Protein AF-A0A356EW25-F1 (afdb_monomer_lite)

Radius of gyration: 20.24 Å; chains: 1; bounding box: 49×40×68 Å

Foldseek 3Di:
DDDLVVVPPDDLVVLCVDPPRDPVNSVVSVVVVVLVCVVVPDPDDPVVSLLVLADVLVNQLVVLLVVLLVDLDQDFLVCCCPRHVPSLLVLCVVVHPPLLSVLSCLCLQVPHDNDDLVRSCVVVVHDSVVSVVSLVVLQVSLCVNPVCCLVSLVSSVVSQLVSPPDPVSVVRCVSSVSSCCSHHNDPDPDDDSDRPDPPDD

Secondary structure (DSSP, 8-state):
---GGGGSSS-HHHHHHSTT--HHHHHHHHHHHHHHHHHHHS---HHHHHHHHS-HHHHHHHHHHHHHHH--SPPPHHHHIIIIIHHHHHHHHHHS-HHHHHHHHHHHTTTSSPPPHHHHHHHTT--HHHHHHHHHHHHHHHHHH-TTHHHHHHHHHHHHHHH--SHHHHHHTHHHHHHHHHHS--SS-----PPPPPPP-

Sequence (201 aa):
MIPLEKYTQPTLAEIRRMKTHGQKRVRAIVEVFHHVHQIASGGHTMEQLVHQLCSPRVAHARHWTDQRLQGSALPSVGEIREHFILPLLKQIEIDGTERLVLLARYRLGLDGPEMSVRDVSRRMGLTRARVYQMLDIINDILMIRWPDGRRMVHELCDRLASLAGTEAEFADLSQFFAAVELFYPRRRRLAMIVPPTPARK

Structure (mmCIF, N/CA/C/O backbone):
data_AF-A0A356EW25-F1
#
_entry.id   AF-A0A356EW25-F1
#
loop_
_atom_site.group_PDB
_atom_site.id
_atom_site.type_symbol
_atom_site.label_atom_id
_atom_site.label_alt_id
_atom_site.label_comp_id
_atom_site.label_asym_id
_atom_site.label_entity_id
_atom_site.label_seq_id
_atom_site.pdbx_PDB_ins_code
_atom_site.Cartn_x
_atom_site.Cartn_y
_atom_site.Cartn_z
_atom_site.occupancy
_atom_site.B_iso_or_equiv
_atom_site.auth_seq_id
_atom_site.auth_comp_id
_atom_site.auth_asym_id
_atom_site.auth_atom_id
_atom_site.pdbx_PDB_model_num
ATOM 1 N N . MET A 1 1 ? 5.195 -22.009 -12.782 1.00 51.06 1 MET A N 1
ATOM 2 C CA . MET A 1 1 ? 5.973 -20.839 -13.244 1.00 51.06 1 MET A CA 1
ATOM 3 C C . MET A 1 1 ? 7.102 -21.379 -14.116 1.00 51.06 1 MET A C 1
ATOM 5 O O . MET A 1 1 ? 7.717 -22.346 -13.692 1.00 51.06 1 MET A O 1
ATOM 9 N N . ILE A 1 2 ? 7.299 -20.891 -15.346 1.00 67.62 2 ILE A N 1
ATOM 10 C CA . ILE A 1 2 ? 8.394 -21.380 -16.208 1.00 67.62 2 ILE A CA 1
ATOM 11 C C . ILE A 1 2 ? 9.636 -20.529 -15.904 1.00 67.62 2 ILE A C 1
ATOM 13 O O . ILE A 1 2 ? 9.519 -19.308 -16.015 1.00 67.62 2 ILE A O 1
ATOM 17 N N . PRO A 1 3 ? 10.780 -21.123 -15.520 1.00 78.00 3 PRO A N 1
ATOM 18 C CA . PRO A 1 3 ? 12.005 -20.374 -15.249 1.00 78.00 3 PRO A CA 1
ATOM 19 C C . PRO A 1 3 ? 12.478 -19.573 -16.468 1.00 78.00 3 PRO A C 1
ATOM 21 O O . PRO A 1 3 ? 12.352 -20.037 -17.605 1.00 78.00 3 PRO A O 1
ATOM 24 N N . LEU A 1 4 ? 13.037 -18.382 -16.229 1.00 76.56 4 LEU A N 1
ATOM 25 C CA . LEU A 1 4 ? 13.498 -17.482 -17.293 1.00 76.56 4 LEU A CA 1
ATOM 26 C C . LEU A 1 4 ? 14.640 -18.095 -18.126 1.00 76.56 4 LEU A C 1
ATOM 28 O O . LEU A 1 4 ? 14.766 -17.802 -19.312 1.00 76.56 4 LEU A O 1
ATOM 32 N N . GLU A 1 5 ? 15.414 -19.006 -17.524 1.00 80.62 5 GLU A N 1
ATOM 33 C CA . GLU A 1 5 ? 16.504 -19.752 -18.168 1.00 80.62 5 GLU A CA 1
ATOM 34 C C . GLU A 1 5 ? 16.050 -20.514 -19.424 1.00 80.62 5 GLU A C 1
ATOM 36 O O . GLU A 1 5 ? 16.833 -20.715 -20.343 1.00 80.62 5 GLU A O 1
ATOM 41 N N . LYS A 1 6 ? 14.767 -20.894 -19.518 1.00 82.44 6 LYS A N 1
ATOM 42 C CA . LYS A 1 6 ? 14.242 -21.620 -20.684 1.00 82.44 6 LYS A CA 1
ATOM 43 C C . LYS A 1 6 ? 14.195 -20.778 -21.959 1.00 82.44 6 LYS A C 1
ATOM 45 O O . LYS A 1 6 ? 13.978 -21.330 -23.034 1.00 82.44 6 LYS A O 1
ATOM 50 N N . TYR A 1 7 ? 14.369 -19.465 -21.843 1.00 84.62 7 TYR A N 1
ATOM 51 C CA . TYR A 1 7 ? 14.292 -18.520 -22.955 1.00 84.62 7 TYR A CA 1
ATOM 52 C C . TYR A 1 7 ? 15.654 -17.919 -23.329 1.00 84.62 7 TYR A C 1
ATOM 54 O O . TYR A 1 7 ? 15.695 -17.022 -24.161 1.00 84.62 7 TYR A O 1
ATOM 62 N N . THR A 1 8 ? 16.759 -18.391 -22.739 1.00 82.00 8 THR A N 1
ATOM 63 C CA . THR A 1 8 ? 18.117 -17.905 -23.061 1.00 82.00 8 THR A CA 1
ATOM 64 C C . THR A 1 8 ? 18.687 -18.522 -24.339 1.00 82.00 8 THR A C 1
ATOM 66 O O . THR A 1 8 ? 19.540 -17.925 -24.982 1.00 82.00 8 THR A O 1
ATOM 69 N N . GLN A 1 9 ? 18.216 -19.718 -24.691 1.00 83.81 9 GLN A N 1
ATOM 70 C CA . GLN A 1 9 ? 18.645 -20.504 -25.849 1.00 83.81 9 GLN A CA 1
ATOM 71 C C . GLN A 1 9 ? 17.822 -20.217 -27.124 1.00 83.81 9 GLN A C 1
ATOM 73 O O . GLN A 1 9 ? 18.425 -19.999 -28.173 1.00 83.81 9 GLN A O 1
ATOM 78 N N . PRO A 1 10 ? 16.471 -20.217 -27.093 1.00 86.88 10 PRO A N 1
ATOM 79 C CA . PRO A 1 10 ? 15.682 -20.028 -28.307 1.00 86.88 10 PRO A CA 1
ATOM 80 C C . PRO A 1 10 ? 15.712 -18.580 -28.809 1.00 86.88 10 PRO A C 1
ATOM 82 O O . PRO A 1 10 ? 15.640 -17.618 -28.045 1.00 86.88 10 PRO A O 1
ATOM 85 N N . THR A 1 11 ? 15.716 -18.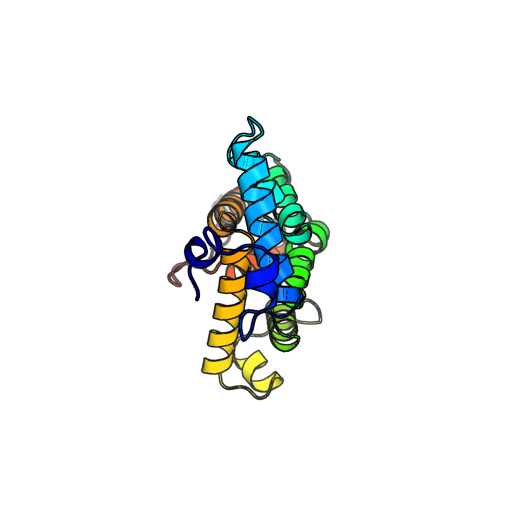423 -30.128 1.00 87.25 11 THR A N 1
ATOM 86 C CA . THR A 1 11 ? 15.545 -17.142 -30.813 1.00 87.25 11 THR A CA 1
ATOM 87 C C . THR A 1 11 ? 14.145 -16.565 -30.583 1.00 87.25 11 THR A C 1
ATOM 89 O O . THR A 1 11 ? 13.168 -17.277 -30.336 1.00 87.25 11 THR A O 1
ATOM 92 N N . LEU A 1 12 ? 13.989 -15.249 -30.766 1.00 84.19 12 LEU A N 1
ATOM 93 C CA . LEU A 1 12 ? 12.680 -14.591 -30.671 1.00 84.19 12 LEU A CA 1
ATOM 94 C C . LEU A 1 12 ? 11.632 -15.198 -31.625 1.00 84.19 12 LEU A C 1
ATOM 96 O O . LEU A 1 12 ? 10.444 -15.252 -31.296 1.00 84.19 12 LEU A O 1
ATOM 100 N N . ALA A 1 13 ? 12.057 -15.656 -32.806 1.00 86.25 13 ALA A N 1
ATOM 101 C CA . ALA A 1 13 ? 11.181 -16.310 -33.774 1.00 86.25 13 ALA A CA 1
ATOM 102 C C . ALA A 1 13 ? 10.671 -17.666 -33.260 1.00 86.25 13 ALA A C 1
ATOM 104 O O . ALA A 1 13 ? 9.495 -17.987 -33.442 1.00 86.25 13 ALA A O 1
ATOM 105 N N . GLU A 1 14 ? 11.522 -18.429 -32.577 1.00 88.62 14 GLU A N 1
ATOM 106 C CA . GLU A 1 14 ? 11.159 -19.701 -31.948 1.00 88.62 14 GLU A CA 1
ATOM 107 C C . GLU A 1 14 ? 10.239 -19.478 -30.746 1.00 88.62 14 GLU A C 1
ATOM 109 O O . GLU A 1 14 ? 9.196 -20.126 -30.658 1.00 88.62 14 GLU A O 1
ATOM 114 N N . ILE A 1 15 ? 10.531 -18.487 -29.894 1.00 86.50 15 ILE A N 1
ATOM 115 C CA . ILE A 1 15 ? 9.683 -18.129 -28.744 1.00 86.50 15 ILE A CA 1
ATOM 116 C C . ILE A 1 15 ? 8.265 -17.749 -29.198 1.00 86.50 15 ILE A C 1
ATOM 118 O O . ILE A 1 15 ? 7.282 -18.180 -28.595 1.00 86.50 15 ILE A O 1
ATOM 122 N N . ARG A 1 16 ? 8.127 -17.000 -30.302 1.00 86.50 16 ARG A N 1
ATOM 123 C CA . ARG A 1 16 ? 6.819 -16.641 -30.889 1.00 86.50 16 ARG A CA 1
ATOM 124 C C . ARG A 1 16 ? 6.016 -17.843 -31.394 1.00 86.50 16 ARG A C 1
ATOM 126 O O . ARG A 1 16 ? 4.797 -17.745 -31.498 1.00 86.50 16 ARG A O 1
ATOM 133 N N . ARG A 1 17 ? 6.680 -18.954 -31.722 1.00 89.19 17 ARG A N 1
ATOM 134 C CA . ARG A 1 17 ? 6.050 -20.200 -32.190 1.00 89.19 17 ARG A CA 1
ATOM 135 C C . ARG A 1 17 ? 5.752 -21.176 -31.048 1.00 89.19 17 ARG A C 1
ATOM 137 O O . ARG A 1 17 ? 5.057 -22.167 -31.267 1.00 89.19 17 ARG A O 1
ATOM 144 N N . MET A 1 18 ? 6.238 -20.916 -29.832 1.00 88.12 18 MET A N 1
ATOM 145 C CA . MET A 1 18 ? 5.992 -21.785 -28.683 1.00 88.12 18 MET A CA 1
ATOM 146 C C . MET A 1 18 ? 4.507 -21.807 -28.306 1.00 88.12 18 MET A C 1
ATOM 148 O O . MET A 1 18 ? 3.837 -20.777 -28.180 1.00 88.12 18 MET A O 1
ATOM 152 N N . LYS A 1 19 ? 3.995 -23.008 -28.022 1.00 80.25 19 LYS A N 1
ATOM 153 C CA . LYS A 1 19 ? 2.629 -23.197 -27.522 1.00 80.25 19 LYS A CA 1
ATOM 154 C C . LYS A 1 19 ? 2.444 -22.357 -26.250 1.00 80.25 19 LYS A C 1
ATOM 156 O O . LYS A 1 19 ? 3.317 -22.344 -25.382 1.00 80.25 19 LYS A O 1
ATOM 161 N N . THR A 1 20 ? 1.320 -21.644 -26.133 1.00 82.31 20 THR A N 1
ATOM 162 C CA . THR A 1 20 ? 0.972 -20.725 -25.019 1.00 82.31 20 THR A CA 1
ATOM 163 C C . THR A 1 20 ? 1.733 -19.386 -24.945 1.00 82.31 20 THR A C 1
ATOM 165 O O . THR A 1 20 ? 1.514 -18.620 -24.003 1.00 82.31 20 THR A O 1
ATOM 168 N N . HIS A 1 21 ? 2.578 -19.050 -25.928 1.00 84.38 21 HIS A N 1
ATOM 169 C CA . HIS A 1 21 ? 3.347 -17.796 -25.962 1.00 84.38 21 HIS A CA 1
ATOM 170 C C . HIS A 1 21 ? 2.744 -16.787 -26.943 1.00 84.38 21 HIS A C 1
ATOM 172 O O . HIS A 1 21 ? 3.314 -16.457 -27.977 1.00 84.38 21 HIS A O 1
ATOM 178 N N . GLY A 1 22 ? 1.556 -16.278 -26.603 1.00 84.81 22 GLY A N 1
ATOM 179 C CA . GLY A 1 22 ? 0.941 -15.171 -27.340 1.00 84.81 22 GLY A CA 1
ATOM 180 C C . GLY A 1 22 ? 1.726 -13.862 -27.186 1.00 84.81 22 GLY A C 1
ATOM 181 O O . GLY A 1 22 ? 2.568 -13.734 -26.293 1.00 84.81 22 GLY A O 1
ATOM 182 N N . GLN A 1 23 ? 1.407 -12.856 -28.008 1.00 77.69 23 GLN A N 1
ATOM 183 C CA . GLN A 1 23 ? 2.147 -11.584 -28.056 1.00 77.69 23 GLN A CA 1
ATOM 184 C C . GLN A 1 23 ? 2.405 -10.945 -26.684 1.00 77.69 23 GLN A C 1
ATOM 186 O O . GLN A 1 23 ? 3.515 -10.487 -26.437 1.00 77.69 23 GLN A O 1
ATOM 191 N N . LYS A 1 24 ? 1.422 -10.949 -25.773 1.00 73.69 24 LYS A N 1
ATOM 192 C CA . LYS A 1 24 ? 1.579 -10.378 -24.422 1.00 73.69 24 LYS A CA 1
ATOM 193 C C . LYS A 1 24 ? 2.693 -11.061 -23.621 1.00 73.69 24 LYS A C 1
ATOM 195 O O . LYS A 1 24 ? 3.474 -10.388 -22.960 1.00 73.69 24 LYS A O 1
ATOM 200 N N . ARG A 1 25 ? 2.786 -12.392 -23.699 1.00 81.00 25 ARG A N 1
ATOM 201 C CA . ARG A 1 25 ? 3.802 -13.172 -22.979 1.00 81.00 25 ARG A CA 1
ATOM 202 C C . ARG A 1 25 ? 5.175 -13.018 -23.626 1.00 81.00 25 ARG A C 1
ATOM 204 O O . ARG A 1 25 ? 6.151 -12.839 -22.913 1.00 81.00 25 ARG A O 1
ATOM 211 N N . VAL A 1 26 ? 5.240 -13.027 -24.959 1.00 84.75 26 VAL A N 1
ATOM 212 C CA . VAL A 1 26 ? 6.490 -12.779 -25.698 1.00 84.75 26 VAL A CA 1
ATOM 213 C C . VAL A 1 26 ? 7.031 -11.386 -25.385 1.00 84.75 26 VAL A C 1
ATOM 215 O O . VAL A 1 26 ? 8.215 -11.244 -25.106 1.00 84.75 26 VAL A O 1
ATOM 218 N N . ARG A 1 27 ? 6.163 -10.369 -25.372 1.00 78.81 27 ARG A N 1
ATOM 219 C CA . ARG A 1 27 ? 6.529 -9.000 -25.006 1.00 78.81 27 ARG A CA 1
ATOM 220 C C . ARG A 1 27 ? 7.098 -8.928 -23.591 1.00 78.81 27 ARG A C 1
ATOM 222 O O . ARG A 1 27 ? 8.182 -8.390 -23.432 1.00 78.81 27 ARG A O 1
ATOM 229 N N . ALA A 1 28 ? 6.426 -9.530 -22.609 1.00 78.56 28 ALA A N 1
ATOM 230 C CA . ALA A 1 28 ? 6.920 -9.567 -21.234 1.00 78.56 28 ALA A CA 1
ATOM 231 C C . ALA A 1 28 ? 8.300 -10.245 -21.124 1.00 78.56 28 ALA A C 1
ATOM 233 O O . ALA A 1 28 ? 9.174 -9.740 -20.431 1.00 78.56 28 ALA A O 1
ATOM 234 N N . ILE A 1 29 ? 8.523 -11.357 -21.836 1.00 83.00 29 ILE A N 1
ATOM 235 C CA . ILE A 1 29 ? 9.824 -12.047 -21.859 1.00 83.00 29 ILE A CA 1
ATOM 236 C C . ILE A 1 29 ? 10.913 -11.131 -22.432 1.00 83.00 29 ILE A C 1
ATOM 238 O O . ILE A 1 29 ? 11.956 -10.954 -21.808 1.00 83.00 29 ILE A O 1
ATOM 242 N N . VAL A 1 30 ? 10.662 -10.523 -23.595 1.00 83.88 30 VAL A N 1
ATOM 243 C CA . VAL A 1 30 ? 11.619 -9.616 -24.250 1.00 83.88 30 VAL A CA 1
ATOM 244 C C . VAL A 1 30 ? 11.890 -8.383 -23.396 1.00 83.88 30 VAL A C 1
ATOM 246 O O . VAL A 1 30 ? 13.037 -7.964 -23.304 1.00 83.88 30 VAL A O 1
ATOM 249 N N . GLU A 1 31 ? 10.870 -7.824 -22.744 1.00 79.69 31 GLU A N 1
ATOM 250 C CA . GLU A 1 31 ? 11.034 -6.711 -21.811 1.00 79.69 31 GLU A CA 1
ATOM 251 C C . GLU A 1 31 ? 11.980 -7.104 -20.672 1.00 79.69 31 GLU A C 1
ATOM 253 O O . GLU A 1 31 ? 12.935 -6.375 -20.430 1.00 79.69 31 GLU A O 1
ATOM 258 N N . VAL A 1 32 ? 11.819 -8.271 -20.036 1.00 81.69 32 VAL A N 1
ATOM 259 C CA . VAL A 1 32 ? 12.750 -8.705 -18.976 1.00 81.69 32 VAL A CA 1
ATOM 260 C C . VAL A 1 32 ? 14.186 -8.823 -19.498 1.00 81.69 32 VAL A C 1
ATOM 262 O O . VAL A 1 32 ? 15.094 -8.275 -18.878 1.00 81.69 32 VAL A O 1
ATOM 265 N N . PHE A 1 33 ? 14.413 -9.475 -20.644 1.00 80.75 33 PHE A N 1
ATOM 266 C CA . PHE A 1 33 ? 15.768 -9.608 -21.201 1.00 80.75 33 PHE A CA 1
ATOM 267 C C . PHE A 1 33 ? 16.371 -8.275 -21.642 1.00 80.75 33 PHE A C 1
ATOM 269 O O . PHE A 1 33 ? 17.563 -8.059 -21.444 1.00 80.75 33 PHE A O 1
ATOM 276 N N . HIS A 1 34 ? 15.566 -7.369 -22.197 1.00 74.12 34 HIS A N 1
ATOM 277 C CA . HIS A 1 34 ? 16.012 -6.022 -22.536 1.00 74.12 34 HIS A CA 1
ATOM 278 C C . HIS A 1 34 ? 16.482 -5.272 -21.289 1.00 74.12 34 HIS A C 1
ATOM 280 O O . HIS A 1 34 ? 17.549 -4.668 -21.313 1.00 74.12 34 HIS A O 1
ATOM 286 N N . HIS A 1 35 ? 15.738 -5.366 -20.185 1.00 66.50 35 HIS A N 1
ATOM 287 C CA . HIS A 1 35 ? 16.144 -4.753 -18.924 1.00 66.50 35 HIS A CA 1
ATOM 288 C C . HIS A 1 35 ? 17.409 -5.414 -18.368 1.00 66.50 35 HIS A C 1
ATOM 290 O O . HIS A 1 35 ? 18.341 -4.704 -18.026 1.00 66.50 35 HIS A O 1
ATOM 296 N N . VAL A 1 36 ? 17.516 -6.748 -18.364 1.00 72.94 36 VAL A N 1
ATOM 297 C CA . VAL A 1 36 ? 18.752 -7.446 -17.947 1.00 72.94 36 VAL A CA 1
ATOM 298 C C . VAL A 1 36 ? 19.957 -7.046 -18.802 1.00 72.94 36 VAL A C 1
ATOM 300 O O . VAL A 1 36 ? 21.053 -6.860 -18.282 1.00 72.94 36 VAL A O 1
ATOM 303 N N . HIS A 1 37 ? 19.767 -6.854 -20.104 1.00 69.94 37 HIS A N 1
ATOM 304 C CA . HIS A 1 37 ? 20.818 -6.354 -20.980 1.00 69.94 37 HIS A CA 1
ATOM 305 C C . HIS A 1 37 ? 21.199 -4.905 -20.642 1.00 69.94 37 HIS A C 1
ATOM 307 O O . HIS A 1 37 ? 22.382 -4.608 -20.533 1.00 69.94 37 HIS A O 1
ATOM 313 N N . GLN A 1 38 ? 20.231 -4.008 -20.426 1.00 64.25 38 GLN A N 1
ATOM 314 C CA . GLN A 1 38 ? 20.486 -2.628 -19.977 1.00 64.25 38 GLN A CA 1
ATOM 315 C C . GLN A 1 38 ? 21.267 -2.597 -18.650 1.00 64.25 38 GLN A C 1
ATOM 317 O O . GLN A 1 38 ? 22.215 -1.828 -18.522 1.00 64.25 38 GLN A O 1
ATOM 322 N N . ILE A 1 39 ? 20.938 -3.499 -17.715 1.00 60.81 39 ILE A N 1
ATOM 323 C CA . ILE A 1 39 ? 21.661 -3.719 -16.450 1.00 60.81 39 ILE A CA 1
ATOM 324 C C . ILE A 1 39 ? 23.121 -4.104 -16.701 1.00 60.81 39 ILE A C 1
ATOM 326 O O . ILE A 1 39 ? 24.028 -3.543 -16.097 1.00 60.81 39 ILE A O 1
ATOM 330 N N . ALA A 1 40 ? 23.348 -5.082 -17.576 1.00 59.84 40 ALA A N 1
ATOM 331 C CA . ALA A 1 40 ? 24.683 -5.597 -17.856 1.00 59.84 40 ALA A CA 1
ATOM 332 C C . ALA A 1 40 ? 25.540 -4.633 -18.698 1.00 59.84 40 ALA A C 1
ATOM 334 O O . ALA A 1 40 ? 26.765 -4.712 -18.653 1.00 59.84 40 ALA A O 1
ATOM 335 N N . SER A 1 41 ? 24.907 -3.741 -19.469 1.00 65.88 41 SER A N 1
ATOM 336 C CA . SER A 1 41 ? 25.581 -2.886 -20.460 1.00 65.88 41 SER A CA 1
ATOM 337 C C . SER A 1 41 ? 25.887 -1.470 -19.967 1.00 65.88 41 SER A C 1
ATOM 339 O O . SER A 1 41 ? 26.650 -0.762 -20.620 1.00 65.88 41 SER A O 1
ATOM 341 N N . GLY A 1 42 ? 25.301 -1.028 -18.851 1.00 52.62 42 GLY A N 1
ATOM 342 C CA . GLY A 1 42 ? 25.506 0.308 -18.291 1.00 52.62 42 GLY A CA 1
ATOM 343 C C . GLY A 1 42 ? 25.828 0.222 -16.805 1.00 52.62 42 GLY A C 1
ATOM 344 O O . GLY A 1 42 ? 25.149 -0.499 -16.084 1.00 52.62 42 GLY A O 1
ATOM 345 N N . GLY A 1 43 ? 26.854 0.951 -16.353 1.00 51.69 43 GLY A N 1
ATOM 346 C CA . GLY A 1 43 ? 27.347 1.007 -14.966 1.00 51.69 43 GLY A CA 1
ATOM 347 C C . GLY A 1 43 ? 26.367 1.629 -13.962 1.00 51.69 43 GLY A C 1
ATOM 348 O O . GLY A 1 43 ? 26.712 2.562 -13.243 1.00 51.69 43 GLY A O 1
ATOM 349 N N . HIS A 1 44 ? 25.136 1.134 -13.938 1.00 50.91 44 HIS A N 1
ATOM 350 C CA . HIS A 1 44 ? 24.067 1.537 -13.046 1.00 50.91 44 HIS A CA 1
ATOM 351 C C . HIS A 1 44 ? 24.131 0.718 -11.756 1.00 50.91 44 HIS A C 1
ATOM 353 O O . HIS A 1 44 ? 24.279 -0.505 -11.776 1.00 50.91 44 HIS A O 1
ATOM 359 N N . THR A 1 45 ? 24.009 1.386 -10.611 1.00 57.09 45 THR A N 1
ATOM 360 C CA . THR A 1 45 ? 23.881 0.718 -9.313 1.00 57.09 45 THR A CA 1
ATOM 361 C C . THR A 1 45 ? 22.544 -0.015 -9.221 1.00 57.09 45 THR A C 1
ATOM 363 O O . THR A 1 45 ? 21.545 0.390 -9.815 1.00 57.09 45 THR A O 1
ATOM 366 N N . MET A 1 46 ? 22.504 -1.093 -8.432 1.00 51.16 46 MET A N 1
ATOM 367 C CA . MET A 1 46 ? 21.322 -1.950 -8.272 1.00 51.16 46 MET A CA 1
ATOM 368 C C . MET A 1 46 ? 20.038 -1.171 -7.916 1.00 51.16 46 MET A C 1
ATOM 370 O O . MET A 1 46 ? 18.954 -1.540 -8.357 1.00 51.16 46 MET A O 1
ATOM 374 N N . GLU A 1 47 ? 20.153 -0.038 -7.214 1.00 50.06 47 GLU A N 1
ATOM 375 C CA . GLU A 1 47 ? 19.043 0.878 -6.904 1.00 50.06 47 GLU A CA 1
ATOM 376 C C . GLU A 1 47 ? 18.354 1.487 -8.133 1.00 50.06 47 GLU A C 1
ATOM 378 O O . GLU A 1 47 ? 17.124 1.591 -8.160 1.00 50.06 47 GLU A O 1
ATOM 383 N N . GLN A 1 48 ? 19.116 1.855 -9.168 1.00 49.06 48 GLN A N 1
ATOM 384 C CA . GLN A 1 48 ? 18.573 2.434 -10.403 1.00 49.06 48 GLN A CA 1
ATOM 385 C C . GLN A 1 48 ? 17.764 1.392 -11.197 1.00 49.06 48 GLN A C 1
ATOM 387 O O . GLN A 1 48 ? 16.796 1.728 -11.878 1.00 49.06 48 GLN A O 1
ATOM 392 N N . LEU A 1 49 ? 18.100 0.110 -11.031 1.00 49.16 49 LEU A N 1
ATOM 393 C CA . LEU A 1 49 ? 17.457 -1.024 -11.697 1.00 49.16 49 LEU A CA 1
ATOM 394 C C . LEU A 1 49 ? 16.127 -1.399 -11.047 1.00 49.16 49 LEU A C 1
ATOM 396 O O . LEU A 1 49 ? 15.153 -1.682 -11.744 1.00 49.16 49 LEU A O 1
ATOM 400 N N . VAL A 1 50 ? 16.047 -1.332 -9.714 1.00 50.16 50 VAL A N 1
ATOM 401 C CA . VAL A 1 50 ? 14.770 -1.505 -9.007 1.00 50.16 50 VAL A CA 1
ATOM 402 C C . VAL A 1 50 ? 13.797 -0.379 -9.378 1.00 50.16 50 VAL A C 1
ATOM 404 O O . VAL A 1 50 ? 12.603 -0.629 -9.525 1.00 50.16 50 VAL A O 1
ATOM 407 N N . HIS A 1 51 ? 14.294 0.839 -9.624 1.00 50.44 51 HIS A N 1
ATOM 408 C CA . HIS A 1 51 ? 13.471 1.948 -10.118 1.00 50.44 51 HIS A CA 1
ATOM 409 C C . HIS A 1 51 ? 12.890 1.701 -11.522 1.00 50.44 51 HIS A C 1
ATOM 411 O O . HIS A 1 51 ? 11.747 2.079 -11.767 1.00 50.44 51 HIS A O 1
ATOM 417 N N . GLN A 1 52 ? 13.630 1.042 -12.422 1.00 50.25 52 GLN A N 1
ATOM 418 C CA . GLN A 1 52 ? 13.169 0.740 -13.788 1.00 50.25 52 GLN A CA 1
ATOM 419 C C . GLN A 1 52 ? 12.263 -0.500 -13.882 1.00 50.25 52 GLN A C 1
ATOM 421 O O . GLN A 1 52 ? 11.445 -0.594 -14.793 1.00 50.25 52 GLN A O 1
ATOM 426 N N . LEU A 1 53 ? 12.365 -1.439 -12.934 1.00 54.78 53 LEU A N 1
ATOM 427 C CA . LEU A 1 53 ? 11.508 -2.633 -12.869 1.00 54.78 53 LEU A CA 1
ATOM 428 C C . LEU A 1 53 ? 10.189 -2.398 -12.112 1.00 54.78 53 LEU A C 1
ATOM 430 O O . LEU A 1 53 ? 9.260 -3.206 -12.216 1.00 54.78 53 LEU A O 1
ATOM 434 N N . CYS A 1 54 ? 10.078 -1.303 -11.357 1.00 62.44 54 CYS A N 1
ATOM 435 C CA . CYS A 1 54 ? 8.830 -0.912 -10.714 1.00 62.44 54 CYS A CA 1
ATOM 436 C C . CYS A 1 54 ? 7.871 -0.285 -11.737 1.00 62.44 54 CYS A C 1
ATOM 438 O O . CYS A 1 54 ? 8.222 0.621 -12.486 1.00 62.44 54 CYS A O 1
ATOM 440 N N . SER A 1 55 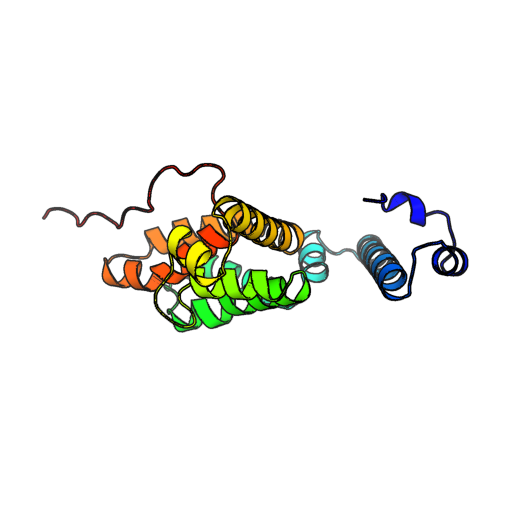? 6.609 -0.725 -11.729 1.00 73.56 55 SER A N 1
ATOM 441 C CA . SER A 1 55 ? 5.539 -0.018 -12.445 1.00 73.56 55 SER A CA 1
ATOM 442 C C . SER A 1 55 ? 5.527 1.464 -12.035 1.00 73.56 55 SER A C 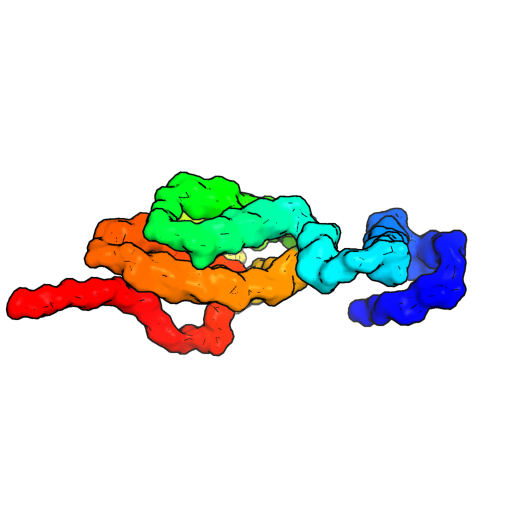1
ATOM 444 O O . SER A 1 55 ? 5.665 1.733 -10.837 1.00 73.56 55 SER A O 1
ATOM 446 N N . PRO A 1 56 ? 5.278 2.424 -12.952 1.00 79.56 56 PRO A N 1
ATOM 447 C CA . PRO A 1 56 ? 5.284 3.858 -12.638 1.00 79.56 56 PRO A CA 1
ATOM 448 C C . PRO A 1 56 ? 4.438 4.244 -11.415 1.00 79.56 56 PRO A C 1
ATOM 450 O O . PRO A 1 56 ? 4.765 5.167 -10.679 1.00 79.56 56 PRO A O 1
ATOM 453 N N . ARG A 1 57 ? 3.357 3.501 -11.158 1.00 85.12 57 ARG A N 1
ATOM 454 C CA . ARG A 1 57 ? 2.447 3.724 -10.022 1.00 85.12 57 ARG A CA 1
ATOM 455 C C . ARG A 1 57 ? 3.067 3.334 -8.686 1.00 85.12 57 ARG A C 1
ATOM 457 O O . ARG A 1 57 ? 2.911 4.039 -7.697 1.00 85.12 57 ARG A O 1
ATOM 464 N N . VAL A 1 58 ? 3.793 2.220 -8.675 1.00 89.25 58 VAL A N 1
ATOM 465 C CA . VAL A 1 58 ? 4.580 1.802 -7.516 1.00 89.25 58 VAL A CA 1
ATOM 466 C C . VAL A 1 58 ? 5.768 2.730 -7.325 1.00 89.25 58 VAL A C 1
ATOM 468 O O . VAL A 1 58 ? 6.064 3.085 -6.193 1.00 89.25 58 VAL A O 1
ATOM 471 N N . ALA A 1 59 ? 6.415 3.159 -8.412 1.00 88.75 59 ALA A N 1
ATOM 472 C CA . ALA A 1 59 ? 7.504 4.126 -8.342 1.00 88.75 59 ALA A CA 1
ATOM 473 C C . ALA A 1 59 ? 7.046 5.440 -7.688 1.00 88.75 59 ALA A C 1
ATOM 475 O O . ALA A 1 59 ? 7.744 5.958 -6.823 1.00 88.75 59 ALA A O 1
ATOM 476 N N . HIS A 1 60 ? 5.841 5.921 -8.013 1.00 91.94 60 HIS A N 1
ATOM 477 C CA . HIS A 1 60 ? 5.247 7.098 -7.369 1.00 91.94 60 HIS A CA 1
ATOM 478 C C . HIS A 1 60 ? 5.048 6.909 -5.860 1.00 91.94 60 HIS A C 1
ATOM 480 O O . HIS A 1 60 ? 5.534 7.723 -5.077 1.00 91.94 60 HIS A O 1
ATOM 486 N N . ALA A 1 61 ? 4.400 5.815 -5.441 1.00 95.25 61 ALA A N 1
ATOM 487 C CA . ALA A 1 61 ? 4.203 5.522 -4.019 1.00 95.25 61 ALA A CA 1
ATOM 488 C C . ALA A 1 61 ? 5.535 5.340 -3.276 1.00 95.25 61 ALA A C 1
ATOM 490 O O . ALA A 1 61 ? 5.713 5.868 -2.182 1.00 95.25 61 ALA A O 1
ATOM 491 N N . ARG A 1 62 ? 6.500 4.658 -3.902 1.00 94.62 62 ARG A N 1
ATOM 492 C CA . ARG A 1 62 ? 7.857 4.482 -3.380 1.00 94.62 62 ARG A CA 1
ATOM 493 C C . ARG A 1 62 ? 8.560 5.816 -3.181 1.00 94.62 62 ARG A C 1
ATOM 495 O O . ARG A 1 62 ? 9.132 6.032 -2.118 1.00 94.62 62 ARG A O 1
ATOM 502 N N . HIS A 1 63 ? 8.536 6.683 -4.189 1.00 93.12 63 HIS A N 1
ATOM 503 C CA . HIS A 1 63 ? 9.189 7.984 -4.128 1.00 93.12 63 HIS A CA 1
ATOM 504 C C . HIS A 1 63 ? 8.584 8.853 -3.026 1.00 93.12 63 HIS A C 1
ATOM 506 O O . HIS A 1 63 ? 9.315 9.437 -2.234 1.00 93.12 63 HIS A O 1
ATOM 512 N N . TRP A 1 64 ? 7.254 8.872 -2.910 1.00 96.19 64 TRP A N 1
ATOM 513 C CA . TRP A 1 64 ? 6.583 9.567 -1.816 1.00 96.19 64 TRP A CA 1
ATOM 514 C C . TRP A 1 64 ? 6.960 8.994 -0.441 1.00 96.19 64 TRP A C 1
ATOM 516 O O . TRP A 1 64 ? 7.262 9.755 0.476 1.00 96.19 64 TRP A O 1
ATOM 526 N N . THR A 1 65 ? 7.004 7.665 -0.292 1.00 96.31 65 THR A N 1
ATOM 527 C CA . THR A 1 65 ? 7.436 7.019 0.957 1.00 96.31 65 THR A CA 1
ATOM 528 C C . THR A 1 65 ? 8.872 7.396 1.318 1.00 96.31 65 THR A C 1
ATOM 530 O O . THR A 1 65 ? 9.127 7.739 2.467 1.00 96.31 65 THR A O 1
ATOM 533 N N . ASP A 1 66 ? 9.792 7.391 0.353 1.00 94.31 66 ASP A N 1
ATOM 534 C CA . ASP A 1 66 ? 11.190 7.784 0.560 1.00 94.31 66 ASP A CA 1
ATOM 535 C C . ASP A 1 66 ? 11.322 9.257 0.986 1.00 94.31 66 ASP A C 1
ATOM 537 O O . ASP A 1 66 ? 11.967 9.564 1.989 1.00 94.31 66 ASP A O 1
ATOM 541 N N . GLN A 1 67 ? 10.607 10.168 0.318 1.00 95.06 67 GLN A N 1
ATOM 542 C CA . GLN A 1 67 ? 10.554 11.577 0.719 1.00 95.06 67 GLN A CA 1
ATOM 543 C C . GLN A 1 67 ? 10.051 11.749 2.159 1.00 95.06 67 GLN A C 1
ATOM 545 O O . GLN A 1 67 ? 10.596 12.552 2.917 1.00 95.06 67 GLN A O 1
ATOM 550 N N . ARG A 1 68 ? 9.019 10.998 2.567 1.00 95.81 68 ARG A N 1
ATOM 551 C CA . ARG A 1 68 ? 8.467 11.083 3.931 1.00 95.81 68 ARG A CA 1
ATOM 552 C C . ARG A 1 68 ? 9.357 10.433 4.981 1.00 95.81 68 ARG A C 1
ATOM 554 O O . ARG A 1 68 ? 9.376 10.894 6.119 1.00 95.81 68 ARG A O 1
ATOM 561 N N . LEU A 1 69 ? 10.136 9.424 4.602 1.00 94.50 69 LEU A N 1
ATOM 562 C CA . LEU A 1 69 ? 11.192 8.869 5.444 1.00 94.50 69 LEU A CA 1
ATOM 563 C C . LEU A 1 69 ? 12.350 9.849 5.660 1.00 94.50 69 LEU A C 1
ATOM 565 O O . LEU A 1 69 ? 13.054 9.726 6.653 1.00 94.50 69 LEU A O 1
ATOM 569 N N . GLN A 1 70 ? 12.552 10.828 4.781 1.00 92.44 70 GLN A N 1
ATOM 570 C CA . GLN A 1 70 ? 13.599 11.843 4.939 1.00 92.44 70 GLN A CA 1
ATOM 571 C C . GLN A 1 70 ? 13.067 13.140 5.579 1.00 92.44 70 GLN A C 1
ATOM 573 O O . GLN A 1 70 ? 13.793 13.813 6.307 1.00 92.44 70 GLN A O 1
ATOM 578 N N . GLY A 1 71 ? 11.792 13.475 5.361 1.00 89.94 71 GLY A N 1
ATOM 579 C CA . GLY A 1 71 ? 11.146 14.687 5.876 1.00 89.94 71 GLY A CA 1
ATOM 580 C C . GLY A 1 71 ? 10.743 14.631 7.356 1.00 89.94 71 GLY A C 1
ATOM 581 O O . GLY A 1 71 ? 10.692 13.568 7.974 1.00 89.94 71 GLY A O 1
ATOM 582 N N . SER A 1 72 ? 10.437 15.794 7.934 1.00 85.62 72 SER A N 1
ATOM 583 C CA . SER A 1 72 ? 10.032 15.952 9.343 1.00 85.62 72 SER A CA 1
ATOM 584 C C . SER A 1 72 ? 8.540 16.242 9.546 1.00 85.62 72 SER A C 1
ATOM 586 O O . SER A 1 72 ? 8.077 16.255 10.681 1.00 85.62 72 SER A O 1
ATOM 588 N N . ALA A 1 73 ? 7.783 16.472 8.470 1.00 91.12 73 ALA A N 1
ATOM 589 C CA . ALA A 1 73 ? 6.369 16.829 8.540 1.00 91.12 73 ALA A CA 1
ATOM 590 C C . ALA A 1 73 ? 5.453 15.612 8.352 1.00 91.12 73 ALA A C 1
ATOM 592 O O . ALA A 1 73 ? 5.662 14.798 7.442 1.00 91.12 73 ALA A O 1
ATOM 593 N N . LEU A 1 74 ? 4.398 15.542 9.169 1.00 94.62 74 LEU A N 1
ATOM 594 C CA . LEU A 1 74 ? 3.313 14.582 8.987 1.00 94.62 74 LEU A CA 1
ATOM 595 C C . LEU A 1 74 ? 2.601 14.834 7.646 1.00 94.62 74 LEU A C 1
ATOM 597 O O . LEU A 1 74 ? 2.348 15.989 7.298 1.00 94.62 74 LEU A O 1
ATOM 601 N N . PRO A 1 75 ? 2.296 13.782 6.868 1.00 96.12 75 PRO A N 1
ATOM 602 C CA . PRO A 1 75 ? 1.500 13.928 5.664 1.00 96.12 75 PRO A CA 1
ATOM 603 C C . PRO A 1 75 ? 0.032 14.166 6.021 1.00 96.12 75 PRO A C 1
ATOM 605 O O . PRO A 1 75 ? -0.508 13.557 6.943 1.00 96.12 75 PRO A O 1
ATOM 608 N N . SER A 1 76 ? -0.630 15.006 5.238 1.00 95.44 76 SER A N 1
ATOM 609 C CA . SER A 1 76 ? -2.080 15.170 5.307 1.00 95.44 76 SER A CA 1
ATOM 610 C C . SER A 1 76 ? -2.820 13.919 4.815 1.00 95.44 76 SER A C 1
ATOM 612 O O . SER A 1 76 ? -2.307 13.136 4.009 1.00 95.44 76 SER A O 1
ATOM 614 N N . VAL A 1 77 ? -4.085 13.775 5.225 1.00 94.25 77 VAL A N 1
ATOM 615 C CA . VAL A 1 77 ? -4.990 12.716 4.734 1.00 94.25 77 VAL A CA 1
ATOM 616 C C . VAL A 1 77 ? -5.077 12.718 3.200 1.00 94.25 77 VAL A C 1
ATOM 618 O O . VAL A 1 77 ? -5.065 11.661 2.566 1.00 94.25 77 VAL A O 1
ATOM 621 N N . GLY A 1 78 ? -5.113 13.908 2.589 1.00 95.69 78 GLY A N 1
ATOM 622 C CA . GLY A 1 78 ? -5.111 14.069 1.135 1.00 95.69 78 GLY A CA 1
ATOM 623 C C . GLY A 1 78 ? -3.827 13.548 0.489 1.00 95.69 78 GLY A C 1
ATOM 624 O O . GLY A 1 78 ? -3.896 12.789 -0.476 1.00 95.69 78 GLY A O 1
ATOM 625 N N . GLU A 1 79 ? -2.661 13.880 1.052 1.00 96.69 79 GLU A N 1
ATOM 626 C CA . GLU A 1 79 ? -1.375 13.389 0.543 1.00 96.69 79 GLU A CA 1
ATOM 627 C C . GLU A 1 79 ? -1.262 11.863 0.636 1.00 96.69 79 GLU A C 1
ATOM 629 O O . GLU A 1 79 ? -0.830 11.223 -0.323 1.00 96.69 79 GLU A O 1
ATOM 634 N N . ILE A 1 80 ? -1.683 11.268 1.759 1.00 96.94 80 ILE A N 1
ATOM 635 C CA . ILE A 1 80 ? -1.715 9.807 1.936 1.00 96.94 80 ILE A CA 1
ATOM 636 C C . ILE A 1 80 ? -2.581 9.170 0.846 1.00 96.94 80 ILE A C 1
ATOM 638 O O . ILE A 1 80 ? -2.180 8.200 0.193 1.00 96.94 80 ILE A O 1
ATOM 642 N N . ARG A 1 81 ? -3.779 9.715 0.624 1.00 96.56 81 ARG A N 1
ATOM 643 C CA . ARG A 1 81 ? -4.712 9.180 -0.364 1.00 96.56 81 ARG A CA 1
ATOM 644 C C . ARG A 1 81 ? -4.133 9.243 -1.777 1.00 96.56 81 ARG A C 1
ATOM 646 O O . ARG A 1 81 ? -4.081 8.215 -2.453 1.00 96.56 81 ARG A O 1
ATOM 653 N N . GLU A 1 82 ? -3.686 10.418 -2.204 1.00 96.94 82 GLU A N 1
ATOM 654 C CA . GLU A 1 82 ? -3.260 10.673 -3.584 1.00 96.94 82 GLU A CA 1
ATOM 655 C C . GLU A 1 82 ? -1.903 10.052 -3.922 1.00 96.94 82 GLU A C 1
ATOM 657 O O . GLU A 1 82 ? -1.717 9.526 -5.021 1.00 96.94 82 GLU A O 1
ATOM 662 N N . HIS A 1 83 ? -0.948 10.071 -2.991 1.00 97.12 83 HIS A N 1
ATOM 663 C CA . HIS A 1 83 ? 0.420 9.644 -3.283 1.00 97.12 83 HIS A CA 1
ATOM 664 C C . HIS A 1 83 ? 0.744 8.223 -2.834 1.00 97.12 83 HIS A C 1
ATOM 666 O O . HIS A 1 83 ? 1.684 7.635 -3.365 1.00 97.12 83 HIS A O 1
ATOM 672 N N . PHE A 1 84 ? -0.040 7.636 -1.928 1.00 97.56 84 PHE A N 1
ATOM 673 C CA . PHE A 1 84 ? 0.194 6.274 -1.450 1.00 97.56 84 PHE A CA 1
ATOM 674 C C . PHE A 1 84 ? -0.947 5.324 -1.811 1.00 97.56 84 PHE A C 1
ATOM 676 O O . PHE A 1 84 ? -0.730 4.325 -2.496 1.00 97.56 84 PHE A O 1
ATOM 683 N N . ILE A 1 85 ? -2.181 5.634 -1.409 1.00 97.50 85 ILE A N 1
ATOM 684 C CA . ILE A 1 85 ? -3.299 4.689 -1.530 1.00 97.50 85 ILE A CA 1
ATOM 685 C C . ILE A 1 85 ? -3.736 4.498 -2.985 1.00 97.50 85 ILE A C 1
ATOM 687 O O . ILE A 1 85 ? -3.773 3.368 -3.478 1.00 97.50 85 ILE A O 1
ATOM 691 N N . LEU A 1 86 ? -4.084 5.581 -3.686 1.00 96.81 86 LEU A N 1
ATOM 692 C CA . LEU A 1 86 ? -4.620 5.497 -5.047 1.00 96.81 86 LEU A CA 1
ATOM 693 C C . LEU A 1 86 ? -3.629 4.889 -6.057 1.00 96.81 86 LEU A C 1
ATOM 695 O O . LEU A 1 86 ? -4.059 4.045 -6.849 1.00 96.81 86 LEU A O 1
ATOM 699 N N . PRO A 1 87 ? -2.321 5.212 -6.033 1.00 96.56 87 PRO A N 1
ATOM 700 C CA . PRO A 1 87 ? -1.350 4.584 -6.925 1.00 96.56 87 PRO A CA 1
ATOM 701 C C . PRO A 1 87 ? -1.245 3.069 -6.709 1.00 96.56 87 PRO A C 1
ATOM 703 O O . PRO A 1 87 ? -1.237 2.311 -7.684 1.00 96.56 87 PRO A O 1
ATOM 706 N N . LEU A 1 88 ? -1.238 2.607 -5.453 1.00 96.94 88 LEU A N 1
ATOM 707 C CA . LEU A 1 88 ? -1.186 1.177 -5.132 1.00 96.94 88 LEU A CA 1
ATOM 708 C C . LEU A 1 88 ? -2.489 0.458 -5.505 1.00 96.94 88 LEU A C 1
ATOM 710 O O . LEU A 1 88 ? -2.444 -0.633 -6.074 1.00 96.94 88 LEU A O 1
ATOM 714 N N . LEU A 1 89 ? -3.651 1.085 -5.300 1.00 96.88 89 LEU A N 1
ATOM 715 C CA . LEU A 1 89 ? -4.927 0.553 -5.793 1.00 96.88 89 LEU A CA 1
ATOM 716 C C . LEU A 1 89 ? -4.961 0.443 -7.314 1.00 96.88 89 LEU A C 1
ATOM 718 O O . LEU A 1 89 ? -5.418 -0.568 -7.845 1.00 96.88 89 LEU A O 1
ATOM 722 N N . LYS A 1 90 ? -4.438 1.447 -8.022 1.00 94.81 90 LYS A N 1
ATOM 723 C CA . LYS A 1 90 ? -4.348 1.406 -9.482 1.00 94.81 90 LYS A CA 1
ATOM 724 C C . LYS A 1 90 ? -3.400 0.303 -9.952 1.00 94.81 90 LYS A C 1
ATOM 726 O O . LYS A 1 90 ? -3.631 -0.282 -11.007 1.00 94.81 90 LYS A O 1
ATOM 731 N N . GLN A 1 91 ? -2.361 -0.016 -9.179 1.00 94.31 91 GLN A N 1
ATOM 732 C CA . GLN A 1 91 ? -1.521 -1.180 -9.458 1.00 94.31 91 GLN A CA 1
ATOM 733 C C . GLN A 1 91 ? -2.296 -2.495 -9.289 1.00 94.31 91 GLN A C 1
ATOM 735 O O . GLN A 1 91 ? -2.237 -3.350 -10.172 1.00 94.31 91 GLN A O 1
ATOM 740 N N . ILE A 1 92 ? -3.063 -2.637 -8.204 1.00 95.38 92 ILE A N 1
ATOM 741 C CA . ILE A 1 92 ? -3.910 -3.816 -7.951 1.00 95.38 92 ILE A CA 1
ATOM 742 C C . ILE A 1 92 ? -4.962 -3.990 -9.054 1.00 95.38 92 ILE A C 1
ATOM 744 O O . ILE A 1 92 ? -5.247 -5.114 -9.452 1.00 95.38 92 ILE A O 1
ATOM 748 N N . GLU A 1 93 ? -5.519 -2.901 -9.581 1.00 94.69 93 GLU A N 1
ATOM 749 C CA . GLU A 1 93 ? -6.474 -2.943 -10.696 1.00 94.69 93 GLU A CA 1
ATOM 750 C C . GLU A 1 93 ? -5.865 -3.528 -11.976 1.00 94.69 93 GLU A C 1
ATOM 752 O O . GLU A 1 93 ? -6.540 -4.244 -12.708 1.00 94.69 93 GLU A O 1
ATOM 757 N N . ILE A 1 94 ? -4.587 -3.245 -12.239 1.00 90.62 94 ILE A N 1
ATOM 758 C CA . ILE A 1 94 ? -3.885 -3.713 -13.443 1.00 90.62 94 ILE A CA 1
ATOM 759 C C . ILE A 1 94 ? -3.525 -5.193 -13.342 1.00 90.62 94 ILE A C 1
ATOM 761 O O . ILE A 1 94 ? -3.668 -5.932 -14.315 1.00 90.62 94 ILE A O 1
ATOM 765 N N . ASP A 1 95 ? -3.026 -5.613 -12.181 1.00 89.31 95 ASP A N 1
ATOM 766 C CA . ASP A 1 95 ? -2.518 -6.974 -11.978 1.00 89.31 95 ASP A CA 1
ATOM 767 C C . ASP A 1 95 ? -3.586 -7.952 -11.478 1.00 89.31 95 ASP A C 1
ATOM 769 O O . ASP A 1 95 ? -3.381 -9.167 -11.488 1.00 89.31 95 ASP A O 1
ATOM 773 N N . GLY A 1 96 ? -4.710 -7.421 -11.006 1.00 90.94 96 GLY A N 1
ATOM 774 C CA . GLY A 1 96 ? -5.751 -8.150 -10.309 1.00 90.94 96 GLY A CA 1
ATOM 775 C C . GLY A 1 96 ? -7.096 -8.148 -11.027 1.00 90.94 96 GLY A C 1
ATOM 776 O O . GLY A 1 96 ? -7.210 -7.993 -12.239 1.00 90.94 96 GLY A O 1
ATOM 777 N N . THR A 1 97 ? -8.150 -8.361 -10.241 1.00 91.94 97 THR A N 1
ATOM 778 C CA . THR A 1 97 ? -9.539 -8.278 -10.709 1.00 91.94 97 THR A CA 1
ATOM 779 C C . THR A 1 97 ? -10.226 -7.085 -10.065 1.00 91.94 97 THR A C 1
ATOM 781 O O . THR A 1 97 ? -9.863 -6.682 -8.959 1.00 91.94 97 THR A O 1
ATOM 784 N N . GLU A 1 98 ? -11.286 -6.586 -10.697 1.00 93.50 98 GLU A N 1
ATOM 785 C CA . GLU A 1 98 ? -12.129 -5.520 -10.142 1.00 93.50 98 GLU A CA 1
ATOM 786 C C . GLU A 1 98 ? -12.607 -5.835 -8.713 1.00 93.50 98 GLU A C 1
ATOM 788 O O . GLU A 1 98 ? -12.641 -4.963 -7.849 1.00 93.50 98 GLU A O 1
ATOM 793 N N . ARG A 1 99 ? -12.878 -7.113 -8.409 1.00 95.06 99 ARG A N 1
ATOM 794 C CA . ARG A 1 99 ? -13.264 -7.549 -7.059 1.00 95.06 99 ARG A CA 1
ATOM 795 C C . ARG A 1 99 ? -12.175 -7.323 -6.007 1.00 95.06 99 ARG A C 1
ATOM 797 O O . ARG A 1 99 ? -12.522 -7.072 -4.857 1.00 95.06 99 ARG A O 1
ATOM 804 N N . LEU A 1 100 ? -10.891 -7.429 -6.361 1.00 96.69 100 LEU A N 1
ATOM 805 C CA . LEU A 1 100 ? -9.789 -7.139 -5.432 1.00 96.69 100 LEU A CA 1
ATOM 806 C C . LEU A 1 100 ? -9.734 -5.644 -5.115 1.00 96.69 100 LEU A C 1
ATOM 808 O O . LEU A 1 100 ? -9.611 -5.269 -3.953 1.00 96.69 100 LEU A O 1
ATOM 812 N N . VAL A 1 101 ? -9.902 -4.801 -6.135 1.00 96.56 101 VAL A N 1
ATOM 813 C CA . VAL A 1 101 ? -9.962 -3.344 -5.965 1.00 96.56 101 VAL A CA 1
ATOM 814 C C . VAL A 1 101 ? -11.164 -2.963 -5.108 1.00 96.56 101 VAL A C 1
ATOM 816 O O . VAL A 1 101 ? -11.017 -2.205 -4.157 1.00 96.56 101 VAL A O 1
ATOM 819 N N . LEU A 1 102 ? -12.339 -3.535 -5.380 1.00 96.06 102 LEU A N 1
ATOM 820 C CA . LEU A 1 102 ? -13.550 -3.275 -4.604 1.00 96.06 102 LEU A CA 1
ATOM 821 C C . LEU A 1 102 ? -13.392 -3.678 -3.128 1.00 96.06 102 LEU A C 1
ATOM 823 O O . LEU A 1 102 ? -13.730 -2.899 -2.238 1.00 96.06 102 LEU A O 1
ATOM 827 N N . LEU A 1 103 ? -12.827 -4.862 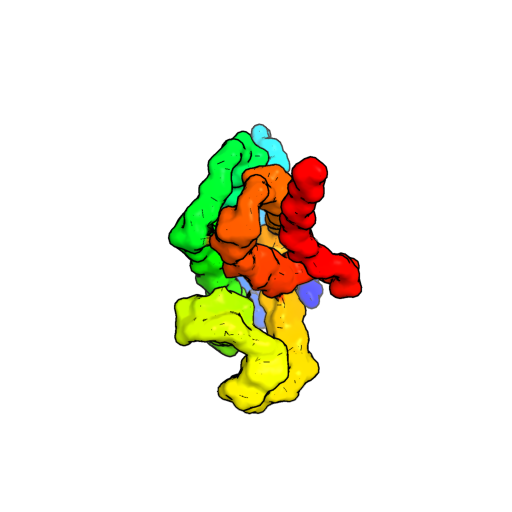-2.861 1.00 97.00 103 LEU A N 1
ATOM 828 C CA . LEU A 1 103 ? -12.484 -5.301 -1.505 1.00 97.00 103 LEU A CA 1
ATOM 829 C C . LEU A 1 103 ? -11.556 -4.292 -0.815 1.00 97.00 103 LEU A C 1
ATOM 831 O O . LEU A 1 103 ? -11.819 -3.896 0.320 1.00 97.00 103 LEU A O 1
ATOM 835 N N . ALA A 1 104 ? -10.492 -3.868 -1.497 1.00 97.00 104 ALA A N 1
ATOM 836 C CA . ALA A 1 104 ? -9.539 -2.908 -0.962 1.00 97.00 104 ALA A CA 1
ATOM 837 C C . ALA A 1 104 ? -10.207 -1.559 -0.643 1.00 97.00 104 ALA A C 1
ATOM 839 O O . ALA A 1 104 ? -10.017 -1.026 0.444 1.00 97.00 104 ALA A O 1
ATOM 840 N N . ARG A 1 105 ? -11.071 -1.046 -1.529 1.00 96.88 105 ARG A N 1
ATOM 841 C CA . ARG A 1 105 ? -11.819 0.204 -1.306 1.00 96.88 105 ARG A CA 1
ATOM 842 C C . ARG A 1 105 ? -12.721 0.136 -0.073 1.00 96.88 105 ARG A C 1
ATOM 844 O O . ARG A 1 105 ? -12.704 1.069 0.728 1.00 96.88 105 ARG A O 1
ATOM 851 N N . TYR A 1 106 ? -13.442 -0.972 0.131 1.00 95.88 106 TYR A N 1
ATOM 852 C CA . TYR A 1 106 ? -14.248 -1.180 1.342 1.00 95.88 106 TYR A CA 1
ATOM 853 C C . TYR A 1 106 ? -13.399 -1.279 2.613 1.00 95.88 106 TYR A C 1
ATOM 855 O O . TYR A 1 106 ? -13.774 -0.742 3.655 1.00 95.88 106 TYR A O 1
ATOM 863 N N . ARG A 1 107 ? -12.243 -1.947 2.535 1.00 95.00 107 ARG A N 1
ATOM 864 C CA . ARG A 1 107 ? -11.303 -2.078 3.659 1.00 95.00 107 ARG A CA 1
ATOM 865 C C . ARG A 1 107 ? -10.556 -0.789 3.999 1.00 95.00 107 ARG A C 1
ATOM 867 O O . ARG A 1 107 ? -9.957 -0.745 5.060 1.00 95.00 107 ARG A O 1
ATOM 874 N N . LEU A 1 108 ? -10.579 0.216 3.126 1.00 95.06 108 LEU A N 1
ATOM 875 C CA . LEU A 1 108 ? -9.920 1.514 3.328 1.00 95.06 108 LEU A CA 1
ATOM 876 C C . LEU A 1 108 ? -10.900 2.665 3.571 1.00 95.06 108 LEU A C 1
ATOM 878 O O . LEU A 1 108 ? -10.471 3.803 3.759 1.00 95.06 108 LEU A O 1
ATOM 882 N N . GLY A 1 109 ? -12.206 2.392 3.508 1.00 92.75 109 GLY A N 1
ATOM 883 C CA . GLY A 1 109 ? -13.236 3.414 3.662 1.00 92.75 109 GLY A CA 1
ATOM 884 C C . GLY A 1 109 ? -13.176 4.514 2.593 1.00 92.75 109 GLY A C 1
ATOM 885 O O . GLY A 1 109 ? -13.419 5.681 2.879 1.00 92.75 109 GLY A O 1
ATOM 886 N N . LEU A 1 110 ? -12.807 4.179 1.350 1.00 90.38 110 LEU A N 1
ATOM 887 C CA . LEU A 1 110 ? -12.674 5.195 0.291 1.00 90.38 110 LEU A CA 1
ATOM 888 C C . LEU A 1 110 ? -14.015 5.703 -0.248 1.00 90.38 110 LEU A C 1
ATOM 890 O O . LEU A 1 110 ? -14.079 6.825 -0.748 1.00 90.38 110 LEU A O 1
ATOM 894 N N . ASP A 1 111 ? -15.056 4.878 -0.136 1.00 86.62 111 ASP A N 1
ATOM 895 C CA . ASP A 1 111 ? -16.418 5.154 -0.614 1.00 86.62 111 ASP A CA 1
ATOM 896 C C . ASP A 1 111 ? -17.450 5.108 0.531 1.00 86.62 111 ASP A C 1
ATOM 898 O O . ASP A 1 111 ? -18.639 4.888 0.301 1.00 86.62 111 ASP A O 1
ATOM 902 N N . GLY A 1 112 ? -16.998 5.233 1.782 1.00 87.25 112 GLY A N 1
ATOM 903 C CA . GLY A 1 112 ? -17.835 5.084 2.972 1.00 87.25 112 GLY A CA 1
ATOM 904 C C . GLY A 1 112 ? -17.027 4.677 4.206 1.00 87.25 112 GLY A C 1
ATOM 905 O O . GLY A 1 112 ? -15.805 4.751 4.180 1.00 87.25 112 GLY A O 1
ATOM 906 N N . PRO A 1 113 ? -17.675 4.234 5.295 1.00 88.00 113 PRO A N 1
ATOM 907 C CA . PRO A 1 113 ? -16.960 3.773 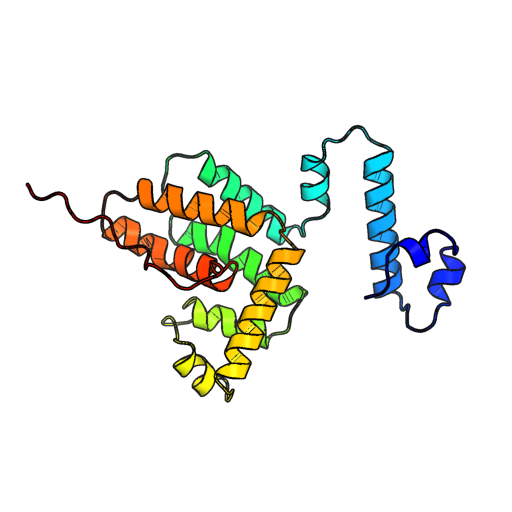6.483 1.00 88.00 113 PRO A CA 1
ATOM 908 C C . PRO A 1 113 ? -16.104 2.531 6.189 1.00 88.00 113 PRO A C 1
ATOM 910 O O . PRO A 1 113 ? -16.460 1.703 5.345 1.00 88.00 113 PRO A O 1
ATOM 913 N N . GLU A 1 114 ? -14.995 2.375 6.920 1.00 89.62 114 GLU A N 1
ATOM 914 C CA . GLU A 1 114 ? -14.181 1.158 6.857 1.00 89.62 114 GLU A CA 1
ATOM 915 C C . GLU A 1 114 ? -15.027 -0.068 7.230 1.00 89.62 114 GLU A C 1
ATOM 917 O O . GLU A 1 114 ? -15.689 -0.105 8.268 1.00 89.62 114 GLU A O 1
ATOM 922 N N . MET A 1 115 ? -14.996 -1.101 6.389 1.00 93.56 115 MET A N 1
ATOM 923 C CA . MET A 1 115 ? -15.771 -2.321 6.606 1.00 93.56 115 MET A CA 1
ATOM 924 C C . MET A 1 115 ? -14.908 -3.445 7.168 1.00 93.56 115 MET A C 1
ATOM 926 O O . MET A 1 115 ? -13.852 -3.748 6.616 1.00 93.56 115 MET A O 1
ATOM 930 N N . SER A 1 116 ? -15.378 -4.158 8.194 1.00 93.50 116 SER A N 1
ATOM 931 C CA . SER A 1 116 ? -14.687 -5.357 8.689 1.00 93.50 116 SER A CA 1
ATOM 932 C C . SER A 1 116 ? -14.714 -6.499 7.660 1.00 93.50 116 SER A C 1
ATOM 934 O O . SER A 1 116 ? -15.564 -6.537 6.770 1.00 93.50 116 SER A O 1
ATOM 936 N N . VAL A 1 117 ? -13.852 -7.515 7.812 1.00 94.12 117 VAL A N 1
ATOM 937 C CA . VAL A 1 117 ? -13.899 -8.734 6.969 1.00 94.12 117 VAL A CA 1
ATOM 938 C C . VAL A 1 117 ? -15.292 -9.377 6.966 1.00 94.12 117 VAL A C 1
ATOM 940 O O . VAL A 1 117 ? -15.728 -9.895 5.939 1.00 94.12 117 VAL A O 1
ATOM 943 N N . ARG A 1 118 ? -16.008 -9.330 8.098 1.00 95.69 118 ARG A N 1
ATOM 944 C CA . ARG A 1 118 ? -17.375 -9.857 8.218 1.00 95.69 118 ARG A CA 1
ATOM 945 C C . ARG A 1 118 ? -18.367 -9.045 7.386 1.00 95.69 118 ARG A C 1
ATOM 947 O O . ARG A 1 118 ? -19.245 -9.630 6.751 1.00 95.69 118 ARG A O 1
ATOM 954 N N . ASP A 1 119 ? -18.243 -7.725 7.402 1.00 95.94 119 ASP A N 1
ATOM 955 C CA . ASP A 1 119 ? -19.160 -6.845 6.678 1.00 95.94 119 ASP A CA 1
ATOM 956 C C . ASP A 1 119 ? -18.897 -6.923 5.180 1.00 95.94 119 ASP A C 1
ATOM 958 O O . ASP A 1 119 ? -19.840 -7.062 4.401 1.00 95.94 119 ASP A O 1
ATOM 962 N N . VAL A 1 120 ? -17.623 -6.947 4.775 1.00 95.56 120 VAL A N 1
ATOM 963 C CA . VAL A 1 120 ? -17.255 -7.118 3.368 1.00 95.56 120 VAL A CA 1
ATOM 964 C C . VAL A 1 120 ? -17.695 -8.482 2.845 1.00 95.56 120 VAL A C 1
ATOM 966 O O . VAL A 1 120 ? -18.261 -8.557 1.756 1.00 95.56 120 VAL A O 1
ATOM 969 N N . SER A 1 121 ? -17.520 -9.560 3.623 1.00 96.56 121 SER A N 1
ATOM 970 C CA . SER A 1 121 ? -17.970 -10.892 3.205 1.00 96.56 121 SER A CA 1
ATOM 971 C C . SER A 1 121 ? -19.480 -10.910 2.950 1.00 96.56 121 SER A C 1
ATOM 973 O O . SER A 1 121 ? -19.927 -11.428 1.931 1.00 96.56 121 SER A O 1
ATOM 975 N N . ARG A 1 122 ? -20.272 -10.275 3.829 1.00 96.44 122 ARG A N 1
ATOM 976 C CA . ARG A 1 122 ? -21.726 -10.143 3.649 1.00 96.44 122 ARG A CA 1
ATOM 977 C C . ARG A 1 122 ? -22.069 -9.287 2.428 1.00 96.44 122 ARG A C 1
ATOM 979 O O . ARG A 1 122 ? -22.893 -9.698 1.621 1.00 96.44 122 ARG A O 1
ATOM 986 N N . ARG A 1 123 ? -21.434 -8.121 2.282 1.00 95.31 123 ARG A N 1
ATOM 987 C CA . ARG A 1 123 ? -21.697 -7.165 1.195 1.00 95.31 123 ARG A CA 1
ATOM 988 C C . ARG A 1 123 ? -21.370 -7.736 -0.182 1.00 95.31 123 ARG A C 1
ATOM 990 O O . ARG A 1 123 ? -22.104 -7.476 -1.126 1.00 95.31 123 ARG A O 1
ATOM 997 N N . MET A 1 124 ? -20.293 -8.511 -0.288 1.00 95.31 124 MET A N 1
ATOM 998 C CA . MET A 1 124 ? -19.843 -9.112 -1.546 1.00 95.31 124 MET A CA 1
ATOM 999 C C . MET A 1 124 ? -20.434 -10.508 -1.808 1.00 95.31 124 MET A C 1
ATOM 1001 O O . MET A 1 124 ? -20.123 -11.101 -2.839 1.00 95.31 124 MET A O 1
ATOM 1005 N N . GLY A 1 125 ? -21.244 -11.060 -0.893 1.00 96.44 125 GLY A N 1
ATOM 1006 C CA . GLY A 1 125 ? -21.787 -12.418 -1.022 1.00 96.44 125 GLY A CA 1
ATOM 1007 C C . GLY A 1 125 ? -20.710 -13.510 -0.991 1.00 96.44 125 GLY A C 1
ATOM 1008 O O . GLY A 1 125 ? -20.806 -14.504 -1.706 1.00 96.44 125 GLY A O 1
ATOM 1009 N N . LEU A 1 126 ? -19.652 -13.312 -0.201 1.00 95.75 126 LEU A N 1
ATOM 1010 C CA . LEU A 1 126 ? -18.499 -14.207 -0.095 1.00 95.75 126 LEU A CA 1
ATOM 1011 C C . LEU A 1 126 ? -18.399 -14.832 1.300 1.00 95.75 126 LEU A C 1
ATOM 1013 O O . LEU A 1 126 ? -18.887 -14.295 2.294 1.00 95.75 126 LEU A O 1
ATOM 1017 N N . THR A 1 127 ? -17.684 -15.952 1.402 1.00 97.38 127 THR A N 1
ATOM 1018 C CA . THR A 1 127 ? -17.258 -16.483 2.702 1.00 97.38 127 THR A CA 1
ATOM 1019 C C . THR A 1 127 ? -16.090 -15.663 3.258 1.00 97.38 127 THR A C 1
ATOM 1021 O O . THR A 1 127 ? -15.314 -15.069 2.506 1.00 97.38 127 THR A O 1
ATOM 1024 N N . ARG A 1 128 ? -15.900 -15.666 4.586 1.00 96.44 128 ARG A N 1
ATOM 1025 C CA . ARG A 1 128 ? -14.739 -15.004 5.218 1.00 96.44 128 ARG A CA 1
ATOM 1026 C C . ARG A 1 128 ? -13.411 -15.557 4.702 1.00 96.44 128 ARG A C 1
ATOM 1028 O O . ARG A 1 128 ? -12.494 -14.790 4.442 1.00 96.44 128 ARG A O 1
ATOM 1035 N N . ALA A 1 129 ? -13.330 -16.875 4.508 1.00 96.12 129 ALA A N 1
ATOM 1036 C CA . ALA A 1 129 ? -12.150 -17.528 3.946 1.00 96.12 129 ALA A CA 1
ATOM 1037 C C . ALA A 1 129 ? -11.808 -16.974 2.556 1.00 96.12 129 ALA A C 1
ATOM 1039 O O . ALA A 1 129 ? -10.644 -16.709 2.270 1.00 96.12 129 ALA A O 1
ATOM 1040 N N . ARG A 1 130 ? -12.821 -16.722 1.714 1.00 97.06 130 ARG A N 1
ATOM 1041 C CA . ARG A 1 130 ? -12.596 -16.136 0.393 1.00 97.06 130 ARG A CA 1
ATOM 1042 C C . ARG A 1 130 ? -12.112 -14.689 0.466 1.00 97.06 130 ARG A C 1
ATOM 1044 O O . ARG A 1 130 ? -11.271 -14.305 -0.338 1.00 97.06 130 ARG A O 1
ATOM 1051 N N . VAL A 1 131 ? -12.597 -13.910 1.434 1.00 97.00 131 VAL A N 1
ATOM 1052 C CA . VAL A 1 131 ? -12.083 -12.554 1.678 1.00 97.00 131 VAL A CA 1
ATOM 1053 C C . VAL A 1 131 ? -10.607 -12.603 2.077 1.00 97.00 131 VAL A C 1
ATOM 1055 O O . VAL A 1 131 ? -9.818 -11.886 1.477 1.00 97.00 131 VAL A O 1
ATOM 1058 N N . TYR A 1 132 ? -10.208 -13.480 3.004 1.00 96.06 132 TYR A N 1
ATOM 1059 C CA . TYR A 1 132 ? -8.795 -13.623 3.384 1.00 96.06 132 TYR A CA 1
ATOM 1060 C C . TYR A 1 132 ? -7.902 -14.006 2.201 1.00 96.06 132 TYR A C 1
ATOM 1062 O O . TYR A 1 132 ? -6.905 -13.338 1.971 1.00 96.06 132 TYR A O 1
ATOM 1070 N N . GLN A 1 133 ? -8.319 -14.971 1.377 1.00 95.06 133 GLN A N 1
ATOM 1071 C CA . GLN A 1 133 ? -7.586 -15.319 0.152 1.00 95.06 133 GLN A CA 1
ATOM 1072 C C . GLN A 1 133 ? -7.400 -14.118 -0.783 1.00 95.06 133 GLN A C 1
ATOM 1074 O O . GLN A 1 133 ? -6.363 -13.972 -1.416 1.00 95.06 133 GLN A O 1
ATOM 1079 N N . MET A 1 134 ? -8.414 -13.261 -0.909 1.00 97.25 134 MET A N 1
ATOM 1080 C CA . MET A 1 134 ? -8.316 -12.060 -1.737 1.00 97.25 134 MET A CA 1
ATOM 1081 C C . MET A 1 134 ? -7.375 -11.012 -1.130 1.00 97.25 134 MET A C 1
ATOM 1083 O O . MET A 1 134 ? -6.668 -10.346 -1.881 1.00 97.25 134 MET A O 1
ATOM 1087 N N . LEU A 1 135 ? -7.343 -10.880 0.200 1.00 96.50 135 LEU A N 1
ATOM 1088 C CA . LEU A 1 135 ? -6.369 -10.033 0.896 1.00 96.50 135 LEU A CA 1
ATOM 1089 C C . LEU A 1 135 ? -4.938 -10.546 0.680 1.00 96.50 135 LEU A C 1
ATOM 1091 O O . LEU A 1 135 ? -4.053 -9.749 0.381 1.00 96.50 135 LEU A O 1
ATOM 1095 N N . ASP A 1 136 ? -4.730 -11.863 0.736 1.00 95.06 136 ASP A N 1
ATOM 1096 C CA . ASP A 1 136 ? -3.427 -12.474 0.454 1.00 95.06 136 ASP A CA 1
ATOM 1097 C C . ASP A 1 136 ? -2.981 -12.185 -0.989 1.00 95.06 136 ASP A C 1
ATOM 1099 O O . ASP A 1 136 ? -1.849 -11.770 -1.211 1.00 95.06 136 ASP A O 1
ATOM 1103 N N . ILE A 1 137 ? -3.892 -12.278 -1.968 1.00 95.00 137 ILE A N 1
ATOM 1104 C CA . ILE A 1 137 ? -3.589 -11.931 -3.368 1.00 95.00 137 ILE A CA 1
ATOM 1105 C C . ILE A 1 137 ? -3.202 -10.450 -3.515 1.00 95.00 137 ILE A C 1
ATOM 1107 O O . ILE A 1 137 ? -2.297 -10.130 -4.283 1.00 95.00 137 ILE A O 1
ATOM 1111 N N . ILE A 1 138 ? -3.868 -9.535 -2.799 1.00 96.88 138 ILE A N 1
ATOM 1112 C CA . ILE A 1 138 ? -3.496 -8.110 -2.794 1.00 96.88 138 ILE A CA 1
ATOM 1113 C C . ILE A 1 138 ? -2.066 -7.936 -2.269 1.00 96.88 138 ILE A C 1
ATOM 1115 O O . ILE A 1 138 ? -1.272 -7.227 -2.893 1.00 96.88 138 ILE A O 1
ATOM 1119 N N . ASN A 1 139 ? -1.725 -8.605 -1.162 1.00 95.56 139 ASN A N 1
ATOM 1120 C CA . ASN A 1 139 ? -0.367 -8.575 -0.628 1.00 95.56 139 ASN A CA 1
ATOM 1121 C C . ASN A 1 139 ? 0.646 -9.146 -1.629 1.00 95.56 139 ASN A C 1
ATOM 1123 O O . ASN A 1 139 ? 1.673 -8.516 -1.863 1.00 95.56 139 ASN A O 1
ATOM 1127 N N . ASP A 1 140 ? 0.352 -10.287 -2.253 1.00 90.38 140 ASP A N 1
ATOM 1128 C CA . ASP A 1 140 ? 1.243 -10.935 -3.219 1.00 90.38 140 ASP A CA 1
ATOM 1129 C C . ASP A 1 140 ? 1.524 -10.042 -4.435 1.00 90.38 140 ASP A C 1
ATOM 1131 O O . ASP A 1 140 ? 2.679 -9.903 -4.844 1.00 90.38 140 ASP A O 1
ATOM 1135 N N . ILE A 1 141 ? 0.495 -9.381 -4.984 1.00 91.25 141 ILE A N 1
ATOM 1136 C CA . ILE A 1 141 ? 0.655 -8.414 -6.081 1.00 91.25 141 ILE A CA 1
ATOM 1137 C C . ILE A 1 141 ? 1.668 -7.337 -5.682 1.00 91.25 141 ILE A C 1
ATOM 1139 O O . ILE A 1 141 ? 2.623 -7.072 -6.414 1.00 91.25 141 ILE A O 1
ATOM 1143 N N . LEU A 1 142 ? 1.485 -6.723 -4.514 1.00 94.31 142 LEU A N 1
ATOM 1144 C CA . LEU A 1 142 ? 2.331 -5.615 -4.084 1.00 94.31 142 LEU A CA 1
ATOM 1145 C C . LEU A 1 142 ? 3.736 -6.065 -3.676 1.00 94.31 142 LEU A C 1
ATOM 1147 O O . LEU A 1 142 ? 4.697 -5.387 -4.019 1.00 94.31 142 LEU A O 1
ATOM 1151 N N . MET A 1 143 ? 3.887 -7.238 -3.059 1.00 88.88 143 MET A N 1
ATOM 1152 C CA . MET A 1 143 ? 5.194 -7.840 -2.769 1.00 88.88 143 MET A CA 1
ATOM 1153 C C . MET A 1 143 ? 6.005 -8.114 -4.041 1.00 88.88 143 MET A C 1
ATOM 1155 O O . MET A 1 143 ? 7.227 -7.994 -4.023 1.00 88.88 143 MET A O 1
ATOM 1159 N N . ILE A 1 144 ? 5.349 -8.468 -5.150 1.00 85.12 144 ILE A N 1
ATOM 1160 C CA . ILE A 1 144 ? 6.021 -8.671 -6.440 1.00 85.12 144 ILE A CA 1
ATOM 1161 C C . ILE A 1 144 ? 6.380 -7.329 -7.084 1.00 85.12 144 ILE A C 1
ATOM 1163 O O . ILE A 1 144 ? 7.475 -7.172 -7.621 1.00 85.12 144 ILE A O 1
ATOM 1167 N N . ARG A 1 145 ? 5.458 -6.359 -7.068 1.00 87.06 145 ARG A N 1
ATOM 1168 C CA . ARG A 1 145 ? 5.651 -5.071 -7.755 1.00 87.06 145 ARG A CA 1
ATOM 1169 C C . ARG A 1 145 ? 6.539 -4.096 -6.990 1.00 87.06 145 ARG A C 1
ATOM 1171 O O . ARG A 1 145 ? 7.159 -3.240 -7.619 1.00 87.06 145 ARG A O 1
ATOM 1178 N N . TRP A 1 146 ? 6.613 -4.237 -5.671 1.00 91.94 146 TRP A N 1
ATOM 1179 C CA . TRP A 1 146 ? 7.464 -3.461 -4.778 1.00 91.94 146 TRP A CA 1
ATOM 1180 C C . TRP A 1 146 ? 8.084 -4.364 -3.693 1.00 91.94 146 TRP A C 1
ATOM 1182 O O . TRP A 1 146 ? 7.627 -4.379 -2.548 1.00 91.94 146 TRP A O 1
ATOM 1192 N N . PRO A 1 147 ? 9.158 -5.101 -4.020 1.00 85.81 147 PRO A N 1
ATOM 1193 C CA . PRO A 1 147 ? 9.780 -6.049 -3.090 1.00 85.81 147 PRO A CA 1
ATOM 1194 C C . PRO A 1 147 ? 10.219 -5.424 -1.758 1.00 85.81 147 PRO A C 1
ATOM 1196 O O . PRO A 1 147 ? 9.972 -5.984 -0.690 1.00 85.81 147 PRO A O 1
ATOM 1199 N N . ASP A 1 148 ? 10.789 -4.218 -1.813 1.00 87.38 148 ASP A N 1
ATOM 1200 C CA . ASP A 1 148 ? 11.246 -3.483 -0.626 1.00 87.38 148 ASP A CA 1
ATOM 1201 C C . ASP A 1 148 ? 10.108 -2.775 0.125 1.00 87.38 148 ASP A C 1
ATOM 1203 O O . ASP A 1 148 ? 10.327 -2.233 1.212 1.00 87.38 148 ASP A O 1
ATOM 1207 N N . GLY A 1 149 ? 8.893 -2.772 -0.436 1.00 91.75 149 GLY A N 1
ATOM 1208 C CA . GLY A 1 149 ? 7.763 -1.987 0.052 1.00 91.75 149 GLY A CA 1
ATOM 1209 C C . GLY A 1 149 ? 7.440 -2.292 1.501 1.00 91.75 149 GLY A C 1
ATOM 1210 O O . GLY A 1 149 ? 7.351 -1.371 2.302 1.00 91.75 149 GLY A O 1
ATOM 1211 N N . ARG A 1 150 ? 7.406 -3.576 1.875 1.00 92.56 150 ARG A N 1
ATOM 1212 C CA . ARG A 1 150 ? 7.182 -4.013 3.262 1.00 92.56 150 ARG A CA 1
ATOM 1213 C C . ARG A 1 150 ? 8.121 -3.326 4.252 1.00 92.56 150 ARG A C 1
ATOM 1215 O O . ARG A 1 150 ? 7.667 -2.854 5.287 1.00 92.56 150 ARG A O 1
ATOM 1222 N N . ARG A 1 151 ? 9.424 -3.294 3.958 1.00 93.50 151 ARG A N 1
ATOM 1223 C CA . ARG A 1 151 ? 10.411 -2.673 4.848 1.00 93.50 151 ARG A CA 1
ATOM 1224 C C . ARG A 1 151 ? 10.167 -1.167 4.924 1.00 93.50 151 ARG A C 1
ATOM 1226 O O . ARG A 1 151 ? 10.009 -0.645 6.019 1.00 93.50 151 ARG A O 1
ATOM 1233 N N . MET A 1 152 ? 10.082 -0.509 3.767 1.00 94.69 152 MET A N 1
ATOM 1234 C CA . MET A 1 152 ? 9.950 0.949 3.676 1.00 94.69 152 MET A CA 1
ATOM 1235 C C . MET A 1 152 ? 8.678 1.469 4.354 1.00 94.69 152 MET A C 1
ATOM 1237 O O . MET A 1 152 ? 8.726 2.456 5.080 1.00 94.69 152 MET A O 1
ATOM 1241 N N . VAL A 1 153 ? 7.533 0.812 4.148 1.00 96.56 153 VAL A N 1
ATOM 1242 C CA . VAL A 1 153 ? 6.262 1.287 4.715 1.00 96.56 153 VAL A CA 1
ATOM 1243 C C . VAL A 1 153 ? 6.176 1.051 6.216 1.00 96.56 153 VAL A C 1
ATOM 1245 O O . VAL A 1 153 ? 5.603 1.880 6.910 1.00 96.56 153 VAL A O 1
ATOM 1248 N N . HIS A 1 154 ? 6.749 -0.039 6.737 1.00 95.62 154 HIS A N 1
ATOM 1249 C CA . HIS A 1 154 ? 6.789 -0.260 8.183 1.00 95.62 154 HIS A CA 1
ATOM 1250 C C . HIS A 1 154 ? 7.752 0.703 8.874 1.00 95.62 154 HIS A C 1
ATOM 1252 O O . HIS A 1 154 ? 7.407 1.232 9.924 1.00 95.62 154 HIS A O 1
ATOM 1258 N N . GLU A 1 155 ? 8.899 0.992 8.259 1.00 95.62 155 GLU A N 1
ATOM 1259 C CA . GLU A 1 155 ? 9.802 2.049 8.720 1.00 95.62 155 GLU A CA 1
ATOM 1260 C C . GLU A 1 155 ? 9.084 3.409 8.746 1.00 95.62 155 GLU A C 1
ATOM 1262 O O . GLU A 1 155 ? 9.181 4.154 9.721 1.00 95.62 155 GLU A O 1
ATOM 1267 N N . LEU A 1 156 ? 8.274 3.699 7.720 1.00 96.38 156 LEU A N 1
ATOM 1268 C CA . LEU A 1 156 ? 7.465 4.912 7.681 1.00 96.38 156 LEU A CA 1
ATOM 1269 C C . LEU A 1 156 ? 6.363 4.906 8.752 1.00 96.38 156 LEU A C 1
ATOM 1271 O O . LEU A 1 156 ? 6.130 5.944 9.363 1.00 96.38 156 LEU A O 1
ATOM 1275 N N . CYS A 1 157 ? 5.711 3.771 9.028 1.00 95.75 157 CYS A N 1
ATOM 1276 C CA . CYS A 1 157 ? 4.755 3.661 10.136 1.00 95.75 157 CYS A CA 1
ATOM 1277 C C . CYS A 1 157 ? 5.401 4.032 11.467 1.00 95.75 157 CYS A C 1
ATOM 1279 O O . CYS A 1 157 ? 4.852 4.860 12.191 1.00 95.75 157 CYS A O 1
ATOM 1281 N N . ASP A 1 158 ? 6.551 3.430 11.769 1.00 93.75 158 ASP A N 1
ATOM 1282 C CA . ASP A 1 158 ? 7.247 3.643 13.034 1.00 93.75 158 ASP A CA 1
ATOM 1283 C C . ASP A 1 158 ? 7.687 5.119 13.152 1.00 93.75 158 ASP A C 1
ATOM 1285 O O . ASP A 1 158 ? 7.480 5.755 14.188 1.00 93.75 158 ASP A O 1
ATOM 1289 N N . ARG A 1 159 ? 8.178 5.717 12.054 1.00 94.06 159 ARG A N 1
ATOM 1290 C CA . ARG A 1 159 ? 8.522 7.146 11.990 1.00 94.06 159 ARG A CA 1
ATOM 1291 C C . ARG A 1 159 ? 7.312 8.051 12.219 1.00 94.06 159 ARG A C 1
ATOM 1293 O O . ARG A 1 159 ? 7.372 8.930 13.073 1.00 94.06 159 ARG A O 1
ATOM 1300 N N . LEU A 1 160 ? 6.218 7.863 11.481 1.00 94.62 160 LEU A N 1
ATOM 1301 C CA . LEU A 1 160 ? 5.032 8.719 11.596 1.00 94.62 160 LEU A CA 1
ATOM 1302 C C . LEU A 1 160 ? 4.373 8.594 12.973 1.00 94.62 160 LEU A C 1
ATOM 1304 O O . LEU A 1 160 ? 3.952 9.603 13.530 1.00 94.62 160 LEU A O 1
ATOM 1308 N N . ALA A 1 161 ? 4.356 7.392 13.554 1.00 91.81 161 ALA A N 1
ATOM 1309 C CA . ALA A 1 161 ? 3.896 7.189 14.925 1.00 91.81 161 ALA A CA 1
ATOM 1310 C C . ALA A 1 161 ? 4.762 7.945 15.945 1.00 91.81 161 ALA A C 1
ATOM 1312 O O . ALA A 1 161 ? 4.228 8.458 16.920 1.00 91.81 161 ALA A O 1
ATOM 1313 N N . SER A 1 162 ? 6.077 8.047 15.714 1.00 91.25 162 SER A N 1
ATOM 1314 C CA . SER A 1 162 ? 6.971 8.825 16.584 1.00 91.25 162 SER A CA 1
ATOM 1315 C C . SER A 1 162 ? 6.853 10.344 16.400 1.00 91.25 162 SER A C 1
ATOM 1317 O O . SER A 1 162 ? 7.148 11.091 17.328 1.00 91.25 162 SER A O 1
ATOM 1319 N N . LEU A 1 163 ? 6.434 10.801 15.212 1.00 93.12 163 LEU A N 1
ATOM 1320 C CA . LEU A 1 163 ? 6.226 12.219 14.903 1.00 93.12 163 LEU A CA 1
ATOM 1321 C C . LEU A 1 163 ? 4.866 12.737 15.381 1.00 93.12 163 LEU A C 1
ATOM 1323 O O . LEU A 1 163 ? 4.750 13.922 15.679 1.00 93.12 163 LEU A O 1
ATOM 1327 N N . ALA A 1 164 ? 3.846 11.878 15.439 1.00 92.62 164 ALA A N 1
ATOM 1328 C CA . ALA A 1 164 ? 2.532 12.240 15.956 1.00 92.62 164 ALA A CA 1
ATOM 1329 C C . ALA A 1 164 ? 2.616 12.515 17.465 1.00 92.62 164 ALA A C 1
ATOM 1331 O O . ALA A 1 164 ? 2.758 11.597 18.273 1.00 92.62 164 ALA A O 1
ATOM 1332 N N . GLY A 1 165 ? 2.531 13.791 17.845 1.00 90.31 165 GLY A N 1
ATOM 1333 C CA . GLY A 1 165 ? 2.585 14.220 19.242 1.00 90.31 165 GLY A CA 1
ATOM 1334 C C . GLY A 1 165 ? 1.216 14.214 19.922 1.00 90.31 165 GLY A C 1
ATOM 1335 O O . GLY A 1 165 ? 1.135 14.216 21.150 1.00 90.31 165 GLY A O 1
ATOM 1336 N N . THR A 1 166 ? 0.139 14.208 19.134 1.00 92.75 166 THR A N 1
ATOM 1337 C CA . THR A 1 166 ? -1.244 14.288 19.613 1.00 92.75 166 THR A CA 1
ATOM 1338 C C . THR A 1 166 ? -2.112 13.137 19.104 1.00 92.75 166 THR A C 1
ATOM 1340 O O . THR A 1 166 ? -1.850 12.535 18.061 1.00 92.75 166 THR A O 1
ATOM 1343 N N . GLU A 1 167 ? -3.204 12.848 19.818 1.00 91.31 167 GLU A N 1
ATOM 1344 C CA . GLU A 1 167 ? -4.197 11.855 19.378 1.00 91.31 167 GLU A CA 1
ATOM 1345 C C . GLU A 1 167 ? -4.869 12.247 18.054 1.00 91.31 167 GLU A C 1
ATOM 1347 O O . GLU A 1 167 ? -5.180 11.373 17.248 1.00 91.31 167 GLU A O 1
ATOM 1352 N N . ALA A 1 168 ? -5.065 13.548 17.809 1.00 92.12 168 ALA A N 1
ATOM 1353 C CA . ALA A 1 168 ? -5.656 14.052 16.571 1.00 92.12 168 ALA A CA 1
ATOM 1354 C C . ALA A 1 168 ? -4.745 13.790 15.360 1.00 92.12 168 ALA A C 1
ATOM 1356 O O . ALA A 1 168 ? -5.190 13.218 14.370 1.00 92.12 168 ALA A O 1
ATOM 1357 N N . GLU A 1 169 ? -3.454 14.113 15.474 1.00 92.12 169 GLU A N 1
ATOM 1358 C CA . GLU A 1 169 ? -2.460 13.813 14.434 1.00 92.12 169 GLU A CA 1
ATOM 1359 C C . GLU A 1 169 ? -2.350 12.310 14.171 1.00 92.12 169 GLU A C 1
ATOM 1361 O O . GLU A 1 169 ? -2.247 11.875 13.026 1.00 92.12 169 GLU A O 1
ATOM 1366 N N . PHE A 1 170 ? -2.409 11.493 15.224 1.00 91.31 170 PHE A N 1
ATOM 1367 C CA . PHE A 1 170 ? -2.402 10.042 15.075 1.00 91.31 170 PHE A CA 1
ATOM 1368 C C . PHE A 1 170 ? -3.669 9.530 14.368 1.00 91.31 170 PHE A C 1
ATOM 1370 O O . PHE A 1 170 ? -3.596 8.622 13.535 1.00 91.31 170 PHE A O 1
ATOM 1377 N N . ALA A 1 171 ? -4.832 10.119 14.660 1.00 91.06 171 ALA A N 1
ATOM 1378 C CA . ALA A 1 171 ? -6.095 9.780 14.009 1.00 91.06 171 ALA A CA 1
ATOM 1379 C C . ALA A 1 171 ? -6.086 10.118 12.507 1.00 91.06 171 ALA A C 1
ATOM 1381 O O . ALA A 1 171 ? -6.590 9.322 11.708 1.00 91.06 171 ALA A O 1
ATOM 1382 N N . ASP A 1 172 ? -5.446 11.218 12.105 1.00 93.19 172 ASP A N 1
ATOM 1383 C CA . ASP A 1 172 ? -5.276 11.588 10.692 1.00 93.19 172 ASP A CA 1
ATOM 1384 C C . ASP A 1 172 ? -4.439 10.557 9.906 1.00 93.19 172 ASP A C 1
ATOM 1386 O O . ASP A 1 172 ? -4.617 10.378 8.699 1.00 93.19 172 ASP A O 1
ATOM 1390 N N . LEU A 1 173 ? -3.581 9.792 10.588 1.00 94.94 173 LEU A N 1
ATOM 1391 C CA . LEU A 1 173 ? -2.790 8.707 9.994 1.00 94.94 173 LEU A CA 1
ATOM 1392 C C . LEU A 1 173 ? -3.538 7.366 9.909 1.00 94.94 173 LEU A C 1
ATOM 1394 O O . LEU A 1 173 ? -3.020 6.409 9.325 1.00 94.94 173 LEU A O 1
ATOM 1398 N N . SER A 1 174 ? -4.752 7.261 10.456 1.00 91.94 174 SER A N 1
ATOM 1399 C CA . SER A 1 174 ? -5.510 6.000 10.525 1.00 91.94 174 SER A CA 1
ATOM 1400 C C . SER A 1 174 ? -5.664 5.314 9.165 1.00 91.94 174 SER A C 1
ATOM 1402 O O . SER A 1 174 ? -5.456 4.103 9.048 1.00 91.94 174 SER A O 1
ATOM 1404 N N . GLN A 1 175 ? -5.941 6.085 8.110 1.00 91.81 175 GLN A N 1
ATOM 1405 C CA . GLN A 1 175 ? -6.097 5.548 6.760 1.00 91.81 175 GLN A CA 1
ATOM 1406 C C . GLN A 1 175 ? -4.773 5.029 6.179 1.00 91.81 175 GLN A C 1
ATOM 1408 O O . GLN A 1 175 ? -4.768 4.036 5.447 1.00 91.81 175 GLN A O 1
ATOM 1413 N N . PHE A 1 176 ? -3.643 5.650 6.535 1.00 95.81 176 PHE A N 1
ATOM 1414 C CA . PHE A 1 176 ? -2.320 5.145 6.176 1.00 95.81 176 PHE A CA 1
ATOM 1415 C C . PHE A 1 176 ? -2.043 3.803 6.862 1.00 95.81 176 PHE A C 1
ATOM 1417 O O . PHE A 1 176 ? -1.655 2.846 6.193 1.00 95.81 176 PHE A O 1
ATOM 1424 N N . PHE A 1 177 ? -2.309 3.686 8.166 1.00 94.56 177 PHE A N 1
ATOM 1425 C CA . PHE A 1 177 ? -2.116 2.425 8.888 1.00 94.56 177 PHE A CA 1
ATOM 1426 C C . PHE A 1 177 ? -3.024 1.308 8.362 1.00 94.56 177 PHE A C 1
ATOM 1428 O O . PHE A 1 177 ? -2.557 0.187 8.154 1.00 94.56 177 PHE A O 1
ATOM 1435 N N . ALA A 1 178 ? -4.288 1.613 8.057 1.00 93.50 178 ALA A N 1
ATOM 1436 C CA . ALA A 1 178 ? -5.201 0.666 7.420 1.00 93.50 178 ALA A CA 1
ATOM 1437 C C . ALA A 1 178 ? -4.686 0.207 6.042 1.00 93.50 178 ALA A C 1
ATOM 1439 O O . ALA A 1 178 ? -4.756 -0.981 5.715 1.00 93.50 178 ALA A O 1
ATOM 1440 N N . ALA A 1 179 ? -4.119 1.126 5.253 1.00 96.62 179 ALA A N 1
ATOM 1441 C CA . ALA A 1 179 ? -3.488 0.810 3.975 1.00 96.62 179 ALA A CA 1
ATOM 1442 C C . ALA A 1 179 ? -2.266 -0.095 4.135 1.00 96.62 179 ALA A C 1
ATOM 1444 O 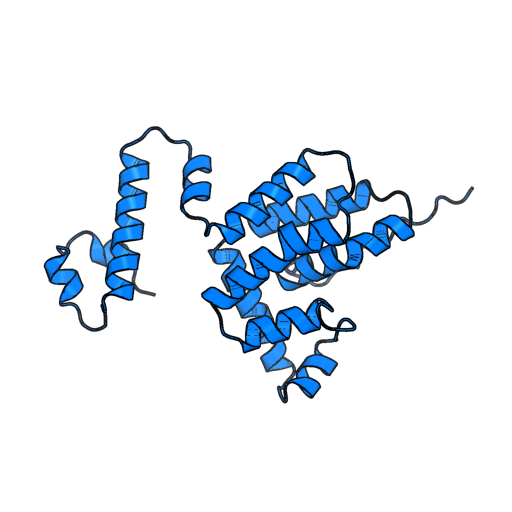O . ALA A 1 179 ? -2.138 -1.069 3.397 1.00 96.62 179 ALA A O 1
ATOM 1445 N N . VAL A 1 180 ? -1.402 0.164 5.115 1.00 96.44 180 VAL A N 1
ATOM 1446 C CA . VAL A 1 180 ? -0.240 -0.694 5.377 1.00 96.44 180 VAL A CA 1
ATOM 1447 C C . VAL A 1 180 ? -0.668 -2.090 5.822 1.00 96.44 180 VAL A C 1
ATOM 1449 O O . VAL A 1 180 ? -0.154 -3.066 5.283 1.00 96.44 180 VAL A O 1
ATOM 1452 N N . GLU A 1 181 ? -1.647 -2.218 6.717 1.00 93.69 181 GLU A N 1
ATOM 1453 C CA . GLU A 1 181 ? -2.166 -3.529 7.133 1.00 93.69 181 GLU A CA 1
ATOM 1454 C C . GLU A 1 181 ? -2.827 -4.302 5.982 1.00 93.69 181 GLU A C 1
ATOM 1456 O O . GLU A 1 181 ? -2.751 -5.528 5.927 1.00 93.69 181 GLU A O 1
ATOM 1461 N N . LEU A 1 182 ? -3.452 -3.605 5.031 1.00 95.38 182 LEU A N 1
ATOM 1462 C CA . LEU A 1 182 ? -4.025 -4.223 3.836 1.00 95.38 182 LEU A CA 1
ATOM 1463 C C . LEU A 1 182 ? -2.948 -4.664 2.832 1.00 95.38 182 LEU A C 1
ATOM 1465 O O . LEU A 1 182 ? -3.025 -5.760 2.279 1.00 95.38 182 LEU A O 1
ATOM 1469 N N . PHE A 1 183 ? -1.980 -3.793 2.555 1.00 96.12 183 PHE A N 1
ATOM 1470 C CA . PHE A 1 183 ? -1.007 -3.966 1.478 1.00 96.12 183 PHE A CA 1
ATOM 1471 C C . PHE A 1 183 ? 0.211 -4.787 1.899 1.00 96.12 183 PHE A C 1
ATOM 1473 O O . PHE A 1 183 ? 0.712 -5.588 1.110 1.00 96.12 183 PHE A O 1
ATOM 1480 N N . TYR A 1 184 ? 0.667 -4.620 3.139 1.00 95.06 184 TYR A N 1
ATOM 1481 C CA . TYR A 1 184 ? 1.843 -5.262 3.724 1.00 95.06 184 TYR A CA 1
ATOM 1482 C C . TYR A 1 184 ? 1.569 -5.684 5.179 1.00 95.06 184 TYR A C 1
ATOM 1484 O O . TYR A 1 184 ? 2.253 -5.216 6.088 1.00 95.06 184 TYR A O 1
ATOM 1492 N N . PRO A 1 185 ? 0.613 -6.598 5.437 1.00 91.50 185 PRO A N 1
ATOM 1493 C CA . PRO A 1 185 ? 0.298 -7.045 6.794 1.00 91.50 185 PRO A CA 1
ATOM 1494 C C . PRO A 1 185 ? 1.545 -7.589 7.497 1.00 91.50 185 PRO A C 1
ATOM 1496 O O . PRO A 1 185 ? 2.275 -8.407 6.916 1.00 91.50 185 PRO A O 1
ATOM 1499 N N . ARG A 1 186 ? 1.794 -7.193 8.755 1.00 80.75 186 ARG A N 1
ATOM 1500 C CA . ARG A 1 186 ? 2.872 -7.795 9.559 1.00 80.75 186 ARG A CA 1
ATOM 1501 C C . ARG A 1 186 ? 2.586 -9.298 9.687 1.00 80.75 186 ARG A C 1
ATOM 1503 O O . ARG A 1 186 ? 1.480 -9.711 10.041 1.00 80.75 186 ARG A O 1
ATOM 1510 N N . ARG A 1 187 ? 3.560 -10.158 9.355 1.00 57.88 187 ARG A N 1
ATOM 1511 C CA . ARG A 1 187 ? 3.414 -11.617 9.524 1.00 57.88 187 ARG A CA 1
ATOM 1512 C C . ARG A 1 187 ? 3.312 -11.911 11.027 1.00 57.88 187 ARG A C 1
ATOM 1514 O O . ARG A 1 187 ? 4.335 -12.056 11.682 1.00 57.88 187 ARG A O 1
ATOM 1521 N N . ARG A 1 188 ? 2.064 -11.997 11.513 1.00 41.81 188 ARG A N 1
ATOM 1522 C CA . ARG A 1 188 ? 1.535 -12.140 12.891 1.00 41.81 188 ARG A CA 1
ATOM 1523 C C . ARG A 1 188 ? 0.799 -10.873 13.337 1.00 41.81 188 ARG A C 1
ATOM 1525 O O . ARG A 1 188 ? 1.417 -9.850 13.599 1.00 41.81 188 ARG A O 1
ATOM 1532 N N . ARG A 1 189 ? -0.524 -11.005 13.525 1.00 44.28 189 ARG A N 1
ATOM 1533 C CA . ARG A 1 189 ? -1.284 -10.145 14.444 1.00 44.28 189 ARG A CA 1
ATOM 1534 C C . ARG A 1 189 ? -0.606 -10.232 15.805 1.00 44.28 189 ARG A C 1
ATOM 1536 O O . ARG A 1 189 ? -0.718 -11.277 16.433 1.00 44.28 189 ARG A O 1
ATOM 1543 N N . LEU A 1 190 ? 0.070 -9.181 16.242 1.00 32.03 190 LEU A N 1
ATOM 1544 C CA . LEU A 1 190 ? 0.370 -8.922 17.647 1.00 32.03 190 LEU A CA 1
ATOM 1545 C C . LEU A 1 190 ? 0.682 -7.429 17.785 1.00 32.03 190 LEU A C 1
ATOM 1547 O O . LEU A 1 190 ? 1.542 -6.911 17.084 1.00 32.03 190 LEU A O 1
ATOM 1551 N N . ALA A 1 191 ? -0.049 -6.812 18.713 1.00 32.03 191 ALA A N 1
ATOM 1552 C CA . ALA A 1 191 ? -0.032 -5.413 19.123 1.00 32.03 191 ALA A CA 1
ATOM 1553 C C . ALA A 1 191 ? -0.588 -4.409 18.101 1.00 32.03 191 ALA A C 1
ATOM 1555 O O . ALA A 1 191 ? 0.020 -4.084 17.087 1.00 32.03 191 ALA A O 1
ATOM 1556 N N . MET A 1 192 ? -1.777 -3.899 18.436 1.00 38.78 192 MET A N 1
ATOM 1557 C CA . MET A 1 192 ? -2.277 -2.606 17.979 1.00 38.78 192 MET A CA 1
ATOM 1558 C C . MET A 1 192 ? -1.137 -1.587 18.055 1.00 38.78 192 MET A C 1
ATOM 1560 O O . MET A 1 192 ? -0.417 -1.562 19.054 1.00 38.78 192 MET A O 1
ATOM 1564 N N . ILE A 1 193 ? -0.992 -0.741 17.038 1.00 45.78 193 ILE A N 1
ATOM 1565 C CA . ILE A 1 193 ? -0.261 0.513 17.204 1.00 45.78 193 ILE A CA 1
ATOM 1566 C C . ILE A 1 193 ? -1.092 1.303 18.218 1.00 45.78 193 ILE A C 1
ATOM 1568 O O . ILE A 1 193 ? -2.155 1.828 17.892 1.00 45.78 193 ILE A O 1
ATOM 1572 N N . VAL A 1 194 ? -0.695 1.224 19.486 1.00 51.81 194 VAL A N 1
ATOM 1573 C CA . VAL A 1 194 ? -1.361 1.925 20.580 1.00 51.81 194 VAL A CA 1
ATOM 1574 C C . VAL A 1 194 ? -1.018 3.405 20.406 1.00 51.81 194 VAL A C 1
ATOM 1576 O O . VAL A 1 194 ? 0.161 3.707 20.198 1.00 51.81 194 VAL A O 1
ATOM 1579 N N . PRO A 1 195 ? -2.003 4.320 20.448 1.00 48.75 195 PRO A N 1
ATOM 1580 C CA . PRO A 1 195 ? -1.718 5.750 20.418 1.00 48.75 195 PRO A CA 1
ATOM 1581 C C . PRO A 1 195 ? -0.730 6.117 21.538 1.00 48.75 195 PRO A C 1
ATOM 1583 O O . PRO A 1 195 ? -0.702 5.442 22.575 1.00 48.75 195 PRO A O 1
ATOM 1586 N N . PRO A 1 196 ? 0.094 7.163 21.359 1.00 47.50 196 PRO A N 1
ATOM 1587 C CA . PRO A 1 196 ? 0.983 7.618 22.416 1.00 47.50 196 PRO A CA 1
ATOM 1588 C C . PRO A 1 196 ? 0.157 7.950 23.664 1.00 47.50 196 PRO A C 1
ATOM 1590 O O . PRO A 1 196 ? -0.738 8.791 23.637 1.00 47.50 196 PRO A O 1
ATOM 1593 N N . THR A 1 197 ? 0.435 7.247 24.762 1.00 50.22 197 THR A N 1
ATOM 1594 C CA . THR A 1 197 ? -0.206 7.514 26.054 1.00 50.22 197 THR A CA 1
ATOM 1595 C C . THR A 1 197 ? 0.126 8.951 26.463 1.00 50.22 197 THR A C 1
ATOM 1597 O O . THR A 1 197 ? 1.314 9.287 26.486 1.00 50.22 197 THR A O 1
ATOM 1600 N N . PRO A 1 198 ? -0.853 9.803 26.816 1.00 42.12 198 PRO A N 1
ATOM 1601 C CA . PRO A 1 198 ? -0.543 11.146 27.280 1.00 42.12 198 PRO A CA 1
ATOM 1602 C C . PRO A 1 198 ? 0.324 11.050 28.536 1.00 42.12 198 PRO A C 1
ATOM 1604 O O . PRO A 1 198 ? -0.020 10.344 29.491 1.00 42.12 198 PRO A O 1
ATOM 1607 N N . ALA A 1 199 ? 1.464 11.745 28.523 1.00 43.50 199 ALA A N 1
ATOM 1608 C CA . ALA A 1 199 ? 2.327 11.866 29.686 1.00 43.50 199 ALA A CA 1
ATOM 1609 C C . ALA A 1 199 ? 1.485 12.389 30.859 1.00 43.50 199 ALA A C 1
ATOM 1611 O O . ALA A 1 199 ? 0.895 13.472 30.787 1.00 43.50 199 ALA A O 1
ATOM 1612 N N . ARG A 1 200 ? 1.375 11.590 31.926 1.00 41.47 200 ARG A N 1
ATOM 1613 C CA . ARG A 1 200 ? 0.797 12.068 33.183 1.00 41.47 200 ARG A CA 1
ATOM 1614 C C . ARG A 1 200 ? 1.663 13.232 33.670 1.00 41.47 200 ARG A C 1
ATOM 1616 O O . ARG A 1 200 ? 2.880 13.084 33.738 1.00 41.47 200 ARG A O 1
ATOM 1623 N N . LYS A 1 201 ? 0.993 14.360 33.920 1.00 42.91 201 LYS A N 1
ATOM 1624 C CA . LYS A 1 201 ? 1.542 15.613 34.451 1.00 42.91 201 LYS A CA 1
ATOM 1625 C C . LYS A 1 201 ? 2.411 15.401 35.684 1.00 42.91 201 LYS A C 1
ATOM 1627 O O . LYS A 1 201 ? 2.043 14.524 36.498 1.00 42.91 201 LYS A O 1
#

pLDDT: mean 84.08, std 16.7, range [32.03, 97.56]